Protein AF-A0A1M7JHQ2-F1 (afdb_monomer_lite)

Secondary structure (DSSP, 8-state):
------THHHHHHTT-TT-HHHHHHHHHT-S-TTTS-GGG---SSS---------SSHHHHHHTTHHHHHHTTSSS-S-HHHHHHHHHHHHHHHHGGG----PPPPSS-EEEEEEEETTEEEEEEEE--B-TTS-TBTTTB-TTS-B-SSSSBPEEEEESS-EEETTEEE-SEEEEEEEEE-SSEEEEEEES--S-BSSTT--GGGEEEEEEEEEEEEEEEEEEEEEEEEESSSS-EEEEEEEEEEEEEEEEEESSHHHHHHHHHHHHHHHHHHHHHHHTT-

Foldseek 3Di:
DDDADELQVVCVVVPHRVCSPVVLVVLVPDPDCPVDPNPRYDDPDDDDDDDDDDDDPVCVVVVPPVVVVVVVPPDDDPDPVVVVVVVVVVVVVVVVVPPPPDDDQDQWDWDWDWDDAQPRIKIKIATKHFCVVPDVECPVQNAQDKWLLHAFARIKIFAPAWKQKQNRIDGGGIWGWIWRDDPFKIWIWTFPPRGDTICPPPDPVRTPDIDIWTKDFAPDFDRIWDWDWADPDNHWTWTWTDHGGIITIITMGHPDNVVSVVVVVVVVVVVVVVVVVVVVVD

InterPro domains:
  IPR014048 Methylated-DNA-[protein]-cysteine S-methyltransferase, DNA binding [PF01035] (2-40)
  IPR021314 Protein of unknown function DUF2911 [PF11138] (108-251)
  IPR036217 Methylated DNA-protein cysteine methyltransferase, DNA binding domain [SSF46767] (1-45)
  IPR036388 Winged helix-like DNA-binding domain superfamily [G3DSA:1.10.10.10] (1-62)

Sequence (282 aa):
MGETRTYKQPSEFSGNPKEIRTVGTAKGINKIAILMPCHRGHWLKRRAGGLCRRIPEKAKIIGIRKGYFILIFVNLGKNLHVKKLLFALCLSASALSFAQDYSVPAASPRQKVEQQFSMSKISIDYGRPGVKGRKIFGELVPYGQVWRAGANSSTKITFGQSVNFGGKMVPAGTYGLFIVPTEKEWKVILNKDFQQWGAYTYDPKQDVVDITVPVNKLADKQEWFEITLNPTDENSGNLVIKWDMVQAEVALKPAKPDAVIKISDKLKEIKKIESDAAKAKS

Structure (mmCIF, N/CA/C/O backbone):
data_AF-A0A1M7JHQ2-F1
#
_entry.id   AF-A0A1M7JHQ2-F1
#
loop_
_atom_site.group_PDB
_atom_site.id
_atom_site.type_symbol
_atom_site.label_atom_id
_atom_site.label_alt_id
_atom_site.label_comp_id
_atom_site.label_asym_id
_atom_site.label_entity_id
_atom_site.label_seq_id
_atom_site.pdbx_PDB_ins_code
_atom_site.Cartn_x
_atom_site.Cartn_y
_atom_site.Cartn_z
_atom_site.occupancy
_atom_site.B_iso_or_equiv
_atom_site.auth_seq_id
_atom_site.auth_comp_id
_atom_site.auth_asym_id
_atom_site.auth_atom_id
_atom_site.pdbx_PDB_model_num
ATOM 1 N N . MET A 1 1 ? 35.116 15.883 1.474 1.00 31.44 1 MET A N 1
ATOM 2 C CA . MET A 1 1 ? 35.321 17.232 0.889 1.00 31.44 1 MET A CA 1
ATOM 3 C C . MET A 1 1 ? 36.725 17.697 1.257 1.00 31.44 1 MET A C 1
ATOM 5 O O . MET A 1 1 ? 37.029 17.636 2.436 1.00 31.44 1 MET A O 1
ATOM 9 N N . GLY A 1 2 ? 37.575 18.125 0.309 1.00 39.28 2 GLY A N 1
ATOM 10 C CA . GLY A 1 2 ? 38.916 18.624 0.674 1.00 39.28 2 GLY A CA 1
ATOM 11 C C . GLY A 1 2 ? 39.952 18.859 -0.434 1.00 39.28 2 GLY A C 1
ATOM 12 O O . GLY A 1 2 ? 40.963 19.483 -0.155 1.00 39.28 2 GLY A O 1
ATOM 13 N N . GLU A 1 3 ? 39.736 18.435 -1.683 1.00 36.94 3 GLU A N 1
ATOM 14 C CA . GLU A 1 3 ? 40.799 18.542 -2.700 1.00 36.94 3 GLU A CA 1
ATOM 15 C C . GLU A 1 3 ? 40.711 19.801 -3.585 1.00 36.94 3 GLU A C 1
ATOM 17 O O . GLU A 1 3 ? 39.634 20.208 -4.051 1.00 36.94 3 GLU A O 1
ATOM 22 N N . THR A 1 4 ? 41.876 20.402 -3.842 1.00 38.16 4 THR A N 1
ATOM 23 C CA . THR A 1 4 ? 42.137 21.430 -4.860 1.00 38.16 4 THR A CA 1
ATOM 24 C C . THR A 1 4 ? 42.783 20.783 -6.088 1.00 38.16 4 THR A C 1
ATOM 26 O O . THR A 1 4 ? 43.592 19.870 -5.964 1.00 38.16 4 THR A O 1
ATOM 29 N N . ARG A 1 5 ? 42.417 21.236 -7.294 1.00 47.31 5 ARG A N 1
ATOM 30 C CA .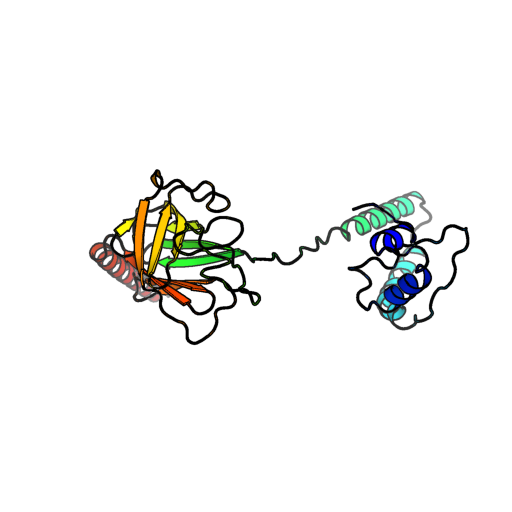 ARG A 1 5 ? 42.949 20.711 -8.564 1.00 47.31 5 ARG A CA 1
ATOM 31 C C . ARG A 1 5 ? 43.502 21.846 -9.419 1.00 47.31 5 ARG A C 1
ATOM 33 O O . ARG A 1 5 ? 42.918 22.929 -9.473 1.00 47.31 5 ARG A O 1
ATOM 40 N N . THR A 1 6 ? 44.628 21.616 -10.087 1.00 48.22 6 THR A N 1
ATOM 41 C CA . THR A 1 6 ? 45.211 22.572 -11.041 1.00 48.22 6 THR A CA 1
ATOM 42 C C . THR A 1 6 ? 44.440 22.536 -12.363 1.00 48.22 6 THR A C 1
ATOM 44 O O . THR A 1 6 ? 43.894 21.503 -12.747 1.00 48.22 6 THR A O 1
ATOM 47 N N . TYR A 1 7 ? 44.402 23.656 -13.097 1.00 47.25 7 TYR A N 1
ATOM 48 C CA . TYR A 1 7 ? 43.662 23.778 -14.370 1.00 47.25 7 TYR A CA 1
ATOM 49 C C . TYR A 1 7 ? 44.095 22.795 -15.476 1.00 47.25 7 TYR A C 1
ATOM 51 O O . TYR A 1 7 ? 43.430 22.722 -16.503 1.00 47.25 7 TYR A O 1
ATOM 59 N N . LYS A 1 8 ? 45.176 22.037 -15.270 1.00 44.50 8 LYS A N 1
ATOM 60 C CA . LYS A 1 8 ? 45.686 21.037 -16.212 1.00 44.50 8 LYS A CA 1
ATOM 61 C C . LYS A 1 8 ? 44.918 19.705 -16.153 1.00 44.50 8 LYS A C 1
ATOM 63 O O . LYS A 1 8 ? 44.752 19.049 -17.173 1.00 44.50 8 LYS A O 1
ATOM 68 N N . GLN A 1 9 ? 44.374 19.343 -14.988 1.00 50.06 9 GLN A N 1
ATOM 69 C CA . GLN A 1 9 ? 43.665 18.068 -14.801 1.00 50.06 9 GLN A CA 1
ATOM 70 C C . GLN A 1 9 ? 42.314 17.976 -15.548 1.00 50.06 9 GLN A C 1
ATOM 72 O O . GLN A 1 9 ? 41.985 16.898 -16.032 1.00 50.06 9 GLN A O 1
ATOM 77 N N . PRO A 1 10 ? 41.522 19.058 -15.704 1.00 47.53 10 PRO A N 1
ATOM 78 C CA . PRO A 1 10 ? 40.301 19.011 -16.512 1.00 47.53 10 PRO A CA 1
ATOM 79 C C . PRO A 1 10 ? 40.546 18.922 -18.028 1.00 47.53 10 PRO A C 1
ATOM 81 O O . PRO A 1 10 ? 39.745 18.303 -18.718 1.00 47.53 10 PRO A O 1
ATOM 84 N N . SER A 1 11 ? 41.634 19.504 -18.557 1.00 50.31 11 SER A N 1
ATOM 85 C CA . SER A 1 11 ? 41.942 19.462 -20.002 1.00 50.31 11 SER A CA 1
ATOM 86 C C . SER A 1 11 ? 42.442 18.096 -20.482 1.00 50.31 11 SER A C 1
ATOM 88 O O . SER A 1 11 ? 42.319 17.770 -21.658 1.00 50.31 11 SER A O 1
ATOM 90 N N . GLU A 1 12 ? 42.984 17.280 -19.576 1.00 46.78 12 GLU A N 1
ATOM 91 C CA . GLU A 1 12 ? 43.389 15.900 -19.873 1.00 46.78 12 GLU A CA 1
ATOM 92 C C . GLU A 1 12 ? 42.175 14.952 -19.925 1.00 46.78 12 GLU A C 1
ATOM 94 O O . GLU A 1 12 ? 42.174 14.004 -20.703 1.00 46.78 12 GLU A O 1
ATOM 99 N N . PHE A 1 13 ? 41.092 15.256 -19.197 1.00 48.81 13 PHE A N 1
ATOM 100 C CA . PHE A 1 13 ? 39.847 14.472 -19.217 1.00 48.81 13 PHE A CA 1
ATOM 101 C C . PHE A 1 13 ? 38.978 14.733 -20.464 1.00 48.81 13 PHE A C 1
ATOM 103 O O . PHE A 1 13 ? 38.150 13.900 -20.818 1.00 48.81 13 PHE A O 1
ATOM 110 N N . SER A 1 14 ? 39.167 15.871 -21.148 1.00 49.03 14 SER A N 1
ATOM 111 C CA . SER A 1 14 ? 38.478 16.201 -22.409 1.00 49.03 14 SER A CA 1
ATOM 112 C C . SER A 1 14 ? 39.298 15.876 -23.666 1.00 49.03 14 SER A C 1
ATOM 114 O O . SER A 1 14 ? 38.891 16.242 -24.765 1.00 49.03 14 SER A O 1
ATOM 116 N N . GLY A 1 15 ? 40.464 15.235 -23.515 1.00 44.38 15 GLY A N 1
ATOM 117 C CA . GLY A 1 15 ? 41.276 14.735 -24.628 1.00 44.38 15 GLY A CA 1
ATOM 118 C C . GLY A 1 15 ? 42.101 15.771 -25.404 1.00 44.38 15 GLY A C 1
ATOM 119 O O . GLY A 1 15 ? 42.655 15.415 -26.441 1.00 44.38 15 GLY A O 1
ATOM 120 N N . ASN A 1 16 ? 42.230 17.029 -24.950 1.00 50.66 16 ASN A N 1
ATOM 121 C CA . ASN A 1 16 ? 43.041 18.028 -25.665 1.00 50.66 16 ASN A CA 1
ATOM 122 C C . ASN A 1 16 ? 43.795 19.004 -24.724 1.00 50.66 16 ASN A C 1
ATOM 124 O O . ASN A 1 16 ? 43.216 19.971 -24.221 1.00 50.66 16 ASN A O 1
ATOM 128 N N . PRO A 1 17 ? 45.112 18.816 -24.501 1.00 49.00 17 PRO A N 1
ATOM 129 C CA . PRO A 1 17 ? 45.878 19.566 -23.498 1.00 49.00 17 PRO A CA 1
ATOM 130 C C . PRO A 1 17 ? 46.184 21.036 -23.858 1.00 49.00 17 PRO A C 1
ATOM 132 O O . PRO A 1 17 ? 46.784 21.744 -23.047 1.00 49.00 17 PRO A O 1
ATOM 135 N N . LYS A 1 18 ? 45.782 21.533 -25.041 1.00 48.75 18 LYS A N 1
ATOM 136 C CA . LYS A 1 18 ? 46.004 22.932 -25.477 1.00 48.75 18 LYS A CA 1
ATOM 137 C C . LYS A 1 18 ? 44.823 23.890 -25.201 1.00 48.75 18 LYS A C 1
ATOM 139 O O . LYS A 1 18 ? 44.953 25.091 -25.420 1.00 48.75 18 LYS A O 1
ATOM 144 N N . GLU A 1 19 ? 43.716 23.405 -24.638 1.00 52.44 19 GLU A N 1
ATOM 145 C CA . GLU A 1 19 ? 42.430 24.127 -24.474 1.00 52.44 19 GLU A CA 1
ATOM 146 C C . GLU A 1 19 ? 42.251 24.860 -23.119 1.00 52.44 19 GLU A C 1
ATOM 148 O O . GLU A 1 19 ? 41.145 25.172 -22.679 1.00 52.44 19 GLU A O 1
ATOM 153 N N . ILE A 1 20 ? 43.344 25.189 -22.423 1.00 49.59 20 ILE A N 1
ATOM 154 C CA . ILE A 1 20 ? 43.304 25.770 -21.062 1.00 49.59 20 ILE A CA 1
ATOM 155 C C . ILE A 1 20 ? 42.581 27.134 -21.016 1.00 49.59 20 ILE A C 1
ATOM 157 O O . ILE A 1 20 ? 41.944 27.475 -20.016 1.00 49.59 20 ILE A O 1
ATOM 161 N N . ARG A 1 21 ? 42.655 27.926 -22.095 1.00 50.66 21 ARG A N 1
ATOM 162 C CA . ARG A 1 21 ? 42.014 29.253 -22.162 1.00 50.66 21 ARG A CA 1
ATOM 163 C C . ARG A 1 21 ? 40.494 29.170 -22.338 1.00 50.66 21 ARG A C 1
ATOM 165 O O . ARG A 1 21 ? 39.793 29.992 -21.757 1.00 50.66 21 ARG A O 1
ATOM 172 N N . THR A 1 22 ? 39.982 28.165 -23.047 1.00 50.66 22 THR A N 1
ATOM 173 C CA . THR A 1 22 ? 38.540 27.970 -23.288 1.00 50.66 22 THR A CA 1
ATOM 174 C C . THR A 1 22 ? 37.804 27.568 -22.006 1.00 50.66 22 THR A C 1
ATOM 176 O O . THR A 1 22 ? 36.741 28.105 -21.686 1.00 50.66 22 THR A O 1
ATOM 179 N N . VAL A 1 23 ? 38.424 26.701 -21.196 1.00 51.91 23 VAL A N 1
ATOM 180 C CA . VAL A 1 23 ? 37.892 26.252 -19.894 1.00 51.91 23 VAL A CA 1
ATOM 181 C C . VAL A 1 23 ? 37.797 27.403 -18.880 1.00 51.91 23 VAL A C 1
ATOM 183 O O . VAL A 1 23 ? 36.865 27.448 -18.074 1.00 51.91 23 VAL A O 1
ATOM 186 N N . GLY A 1 24 ? 38.726 28.365 -18.931 1.00 50.06 24 GLY A N 1
ATOM 187 C CA . GLY A 1 24 ? 38.690 29.573 -18.099 1.00 50.06 24 GLY A CA 1
ATOM 188 C C . GLY A 1 24 ? 37.498 30.484 -18.411 1.00 50.06 24 GLY A C 1
ATOM 189 O O . GLY A 1 24 ? 36.846 30.986 -17.494 1.00 50.06 24 GLY A O 1
ATOM 190 N N . THR A 1 25 ? 37.165 30.643 -19.693 1.00 53.59 25 THR A N 1
ATOM 191 C CA . THR A 1 25 ? 36.066 31.505 -20.155 1.00 53.59 25 THR A CA 1
ATOM 192 C C . THR A 1 25 ? 34.691 30.898 -19.856 1.00 53.59 25 THR A C 1
ATOM 194 O O . THR A 1 25 ? 33.806 31.601 -19.371 1.00 53.59 25 THR A O 1
ATOM 197 N N . ALA A 1 26 ? 34.521 29.582 -20.035 1.00 51.38 26 ALA A N 1
ATOM 198 C CA . ALA A 1 26 ? 33.259 28.884 -19.751 1.00 51.38 26 ALA A CA 1
ATOM 199 C C . ALA A 1 26 ? 32.854 28.948 -18.263 1.00 51.38 26 ALA A C 1
ATOM 201 O O . ALA A 1 26 ? 31.672 29.006 -17.923 1.00 51.38 26 ALA A O 1
ATOM 202 N N . LYS A 1 27 ? 33.838 29.004 -17.358 1.00 49.09 27 LYS A N 1
ATOM 203 C CA . LYS A 1 27 ? 33.610 29.131 -15.911 1.00 49.09 27 LYS A CA 1
ATOM 204 C C . LYS A 1 27 ? 33.179 30.543 -15.488 1.00 49.09 27 LYS A C 1
ATOM 206 O O . LYS A 1 27 ? 32.434 30.678 -14.519 1.00 49.09 27 LYS A O 1
ATOM 211 N N . GLY A 1 28 ? 33.580 31.573 -16.236 1.00 43.47 28 GLY A N 1
ATOM 212 C CA . GLY A 1 28 ? 33.221 32.975 -15.982 1.00 43.47 28 GLY A CA 1
ATOM 213 C C . GLY A 1 28 ? 31.757 33.329 -16.275 1.00 43.47 28 GLY A C 1
ATOM 214 O O . GLY A 1 28 ? 31.274 34.349 -15.792 1.00 43.47 28 GLY A O 1
ATOM 215 N N . ILE A 1 29 ? 31.039 32.483 -17.021 1.00 48.81 29 ILE A N 1
ATOM 216 C CA . ILE A 1 29 ? 29.637 32.705 -17.429 1.00 48.81 29 ILE A CA 1
ATOM 217 C C . ILE A 1 29 ? 28.650 31.961 -16.496 1.00 48.81 29 ILE A C 1
ATOM 219 O O . ILE A 1 29 ? 27.432 32.106 -16.603 1.00 48.81 29 ILE A O 1
ATOM 223 N N . ASN A 1 30 ? 29.146 31.190 -15.522 1.00 40.41 30 ASN A N 1
ATOM 224 C CA . ASN A 1 30 ? 28.302 30.349 -14.678 1.00 40.41 30 ASN A CA 1
ATOM 225 C C . ASN A 1 30 ? 27.536 31.158 -13.607 1.00 40.41 30 ASN A C 1
ATOM 227 O O . ASN A 1 30 ? 28.114 31.644 -12.634 1.00 40.41 30 ASN A O 1
ATOM 231 N N . LYS A 1 31 ? 26.209 31.263 -13.764 1.00 40.34 31 LYS A N 1
ATOM 232 C CA . LYS A 1 31 ? 25.302 32.013 -12.871 1.00 40.34 31 LYS A CA 1
ATOM 233 C C . LYS A 1 31 ? 25.050 31.347 -11.505 1.00 40.34 31 LYS A C 1
ATOM 235 O O . LYS A 1 31 ? 24.387 31.947 -10.665 1.00 40.34 31 LYS A O 1
ATOM 240 N N . ILE A 1 32 ? 25.597 30.155 -11.244 1.00 39.91 32 ILE A N 1
ATOM 241 C CA . ILE A 1 32 ? 25.432 29.419 -9.976 1.00 39.91 32 ILE A CA 1
ATOM 242 C C . ILE A 1 32 ? 26.819 29.128 -9.375 1.00 39.91 32 ILE A C 1
ATOM 244 O O . ILE A 1 32 ? 27.372 28.038 -9.494 1.00 39.91 32 ILE A O 1
ATOM 248 N N . ALA A 1 33 ? 27.417 30.134 -8.734 1.00 36.00 33 ALA A N 1
ATOM 249 C CA . ALA A 1 33 ? 28.825 30.109 -8.310 1.00 36.00 33 ALA A CA 1
ATOM 250 C C . ALA A 1 33 ? 29.146 29.216 -7.086 1.00 36.00 33 ALA A C 1
ATOM 252 O O . ALA A 1 33 ? 30.320 29.052 -6.747 1.00 36.00 33 ALA A O 1
ATOM 253 N N . ILE A 1 34 ? 28.132 28.659 -6.413 1.00 42.25 34 ILE A N 1
ATOM 254 C CA . ILE A 1 34 ? 28.296 27.899 -5.158 1.00 42.25 34 ILE A CA 1
ATOM 255 C C . ILE A 1 34 ? 28.235 26.378 -5.395 1.00 42.25 34 ILE A C 1
ATOM 257 O O . ILE A 1 34 ? 28.963 25.643 -4.734 1.00 42.25 34 ILE A O 1
ATOM 261 N N . LEU A 1 35 ? 27.461 25.900 -6.381 1.00 36.09 35 LEU A N 1
ATOM 262 C CA . LEU A 1 35 ? 27.324 24.460 -6.666 1.00 36.09 35 LEU A CA 1
ATOM 263 C C . LEU A 1 35 ? 28.441 23.902 -7.574 1.00 36.09 35 LEU A C 1
ATOM 265 O O . LEU A 1 35 ? 28.760 22.720 -7.501 1.00 36.09 35 LEU A O 1
ATOM 269 N N . MET A 1 36 ? 29.084 24.747 -8.393 1.00 34.47 36 MET A N 1
ATOM 270 C CA . MET A 1 36 ? 30.293 24.392 -9.148 1.00 34.47 36 MET A CA 1
ATOM 271 C C . MET A 1 36 ? 31.440 25.350 -8.799 1.00 34.47 36 MET A C 1
ATOM 273 O O . MET A 1 36 ? 31.356 26.541 -9.110 1.00 34.47 36 MET A O 1
ATOM 277 N N . PRO A 1 37 ? 32.541 24.877 -8.183 1.00 37.34 37 PRO A N 1
ATOM 278 C CA . PRO A 1 37 ? 33.560 25.764 -7.642 1.00 37.34 37 PRO A CA 1
ATOM 279 C C . PRO A 1 37 ? 34.418 26.373 -8.764 1.00 37.34 37 PRO A C 1
ATOM 281 O O . PRO A 1 37 ? 35.430 25.818 -9.205 1.00 37.34 37 PRO A O 1
ATOM 284 N N . CYS A 1 38 ? 34.031 27.560 -9.235 1.00 47.19 38 CYS A N 1
ATOM 285 C CA . CYS A 1 38 ? 34.845 28.370 -10.148 1.00 47.19 38 CYS A CA 1
ATOM 286 C C . CYS A 1 38 ? 36.098 28.951 -9.459 1.00 47.19 38 CYS A C 1
ATOM 288 O O . CYS A 1 38 ? 37.099 29.215 -10.112 1.00 47.19 38 CYS A O 1
ATOM 290 N N . HIS A 1 39 ? 36.080 29.068 -8.130 1.00 50.44 39 HIS A N 1
ATOM 291 C CA . HIS A 1 39 ? 37.152 29.634 -7.301 1.00 50.44 39 HIS A CA 1
ATOM 292 C C . HIS A 1 39 ? 38.305 28.656 -6.987 1.00 50.44 39 HIS A C 1
ATOM 294 O O . HIS A 1 39 ? 39.271 29.040 -6.338 1.00 50.44 39 HIS A O 1
ATOM 300 N N . ARG A 1 40 ? 38.223 27.385 -7.415 1.00 46.59 40 ARG A N 1
ATOM 301 C CA . ARG A 1 40 ? 39.209 26.342 -7.055 1.00 46.59 40 ARG A CA 1
ATOM 302 C C . ARG A 1 40 ? 40.387 26.164 -8.014 1.00 46.59 40 ARG A C 1
ATOM 304 O O . ARG A 1 40 ? 41.203 25.281 -7.778 1.00 46.59 40 ARG A O 1
ATOM 311 N N . GLY A 1 41 ? 40.506 26.965 -9.068 1.00 40.09 41 GLY A N 1
ATOM 312 C CA . GLY A 1 41 ? 41.627 26.849 -9.998 1.00 40.09 41 GLY A CA 1
ATOM 313 C C . GLY A 1 41 ? 42.695 27.919 -9.767 1.00 40.09 41 GLY A C 1
ATOM 314 O O . GLY A 1 41 ? 42.386 29.108 -9.755 1.00 40.09 41 GLY A O 1
ATOM 315 N N . HIS A 1 42 ? 43.950 27.488 -9.634 1.00 40.09 42 HIS A N 1
ATOM 316 C CA . HIS A 1 42 ? 45.131 28.351 -9.537 1.00 40.09 42 HIS A CA 1
ATOM 317 C C . HIS A 1 42 ? 46.054 28.156 -10.750 1.00 40.09 42 HIS A C 1
ATOM 319 O O . HIS A 1 42 ? 46.187 27.045 -11.267 1.00 40.09 42 HIS A O 1
ATOM 325 N N . TRP A 1 43 ? 46.707 29.235 -11.190 1.00 32.06 43 TRP A N 1
ATOM 326 C CA . TRP A 1 43 ? 47.767 29.195 -12.201 1.00 32.06 43 TRP A CA 1
ATOM 327 C C . TRP A 1 43 ? 49.109 28.812 -11.571 1.00 32.06 43 TRP A C 1
ATOM 329 O O . TRP A 1 43 ? 49.455 29.277 -10.485 1.00 32.06 43 TRP A O 1
ATOM 339 N N . LEU A 1 44 ? 49.897 27.998 -12.279 1.00 35.62 44 LEU A N 1
ATOM 340 C CA . LEU A 1 44 ? 51.233 27.575 -11.858 1.00 35.62 44 LEU A CA 1
ATOM 341 C C . LEU A 1 44 ? 52.273 28.673 -12.156 1.00 35.62 44 LEU A C 1
ATOM 343 O O . LEU A 1 44 ? 53.115 28.518 -13.031 1.00 35.62 44 LEU A O 1
ATOM 347 N N . LYS A 1 45 ? 52.161 29.822 -11.483 1.00 29.91 45 LYS A N 1
ATOM 348 C CA . LYS A 1 45 ? 53.233 30.805 -11.227 1.00 29.91 45 LYS A CA 1
ATOM 349 C C . LYS A 1 45 ? 52.652 31.932 -10.372 1.00 29.91 45 LYS A C 1
ATOM 351 O O . LYS A 1 45 ? 51.571 32.438 -10.654 1.00 29.91 45 LYS A O 1
ATOM 356 N N . ARG A 1 46 ? 53.364 32.303 -9.303 1.00 35.50 46 ARG A N 1
ATOM 357 C CA . ARG A 1 46 ? 52.967 33.323 -8.318 1.00 35.50 46 ARG A CA 1
ATOM 358 C C . ARG A 1 46 ? 52.653 34.674 -8.987 1.00 35.50 46 ARG A C 1
ATOM 360 O O . ARG A 1 46 ? 53.560 35.464 -9.221 1.00 35.50 46 ARG A O 1
ATOM 367 N N . ARG A 1 47 ? 51.373 34.940 -9.269 1.00 30.33 47 ARG A N 1
ATOM 368 C CA . ARG A 1 47 ? 50.751 36.274 -9.372 1.00 30.33 47 ARG A CA 1
ATOM 369 C C . ARG A 1 47 ? 49.230 36.116 -9.426 1.00 30.33 47 ARG A C 1
ATOM 371 O O . ARG A 1 47 ? 48.704 35.462 -10.322 1.00 30.33 47 ARG A O 1
ATOM 378 N N . ALA A 1 48 ? 48.529 36.714 -8.466 1.00 35.81 48 ALA A N 1
ATOM 379 C CA . ALA A 1 48 ? 47.080 36.865 -8.518 1.00 35.81 48 ALA A CA 1
ATOM 380 C C . ALA A 1 48 ? 46.737 37.849 -9.648 1.00 35.81 48 ALA A C 1
ATOM 382 O O . ALA A 1 48 ? 47.087 39.024 -9.574 1.00 35.81 48 ALA A O 1
ATOM 383 N N . GLY A 1 49 ? 46.109 37.363 -10.718 1.00 28.55 49 GLY A N 1
ATOM 384 C CA . GLY A 1 49 ? 45.685 38.178 -11.852 1.00 28.55 49 GLY A CA 1
ATOM 385 C C . GLY A 1 49 ? 44.172 38.128 -12.040 1.00 28.55 49 GLY A C 1
ATOM 386 O O . GLY A 1 49 ? 43.616 37.046 -12.200 1.00 28.55 49 GLY A O 1
ATOM 387 N N . GLY A 1 50 ? 43.542 39.309 -12.068 1.00 30.23 50 GLY A N 1
ATOM 388 C CA . GLY A 1 50 ? 42.261 39.553 -12.743 1.00 30.23 50 GLY A CA 1
ATOM 389 C C . GLY A 1 50 ? 40.985 39.447 -11.903 1.00 30.23 50 GLY A C 1
ATOM 390 O O . GLY A 1 50 ? 40.136 38.607 -12.178 1.00 30.23 50 GLY A O 1
ATOM 391 N N . LEU A 1 51 ? 40.797 40.339 -10.924 1.00 30.55 51 LEU A N 1
ATOM 392 C CA . LEU A 1 51 ? 39.505 40.552 -10.260 1.00 30.55 51 LEU A CA 1
ATOM 393 C C . LEU A 1 51 ? 38.545 41.277 -11.230 1.00 30.55 51 LEU A C 1
ATOM 395 O O . LEU A 1 51 ? 38.714 42.467 -11.497 1.00 30.55 51 LEU A O 1
ATOM 399 N N . CYS A 1 52 ? 37.550 40.578 -11.785 1.00 34.06 52 CYS A N 1
ATOM 400 C CA . CYS A 1 52 ? 36.548 41.204 -12.651 1.00 34.06 52 CYS A CA 1
ATOM 401 C C . CYS A 1 52 ? 35.557 42.025 -11.806 1.00 34.06 52 CYS A C 1
ATOM 403 O O . CYS A 1 52 ? 34.853 41.508 -10.937 1.00 34.06 52 CYS A O 1
ATOM 405 N N . ARG A 1 53 ? 35.557 43.336 -12.056 1.00 36.03 53 ARG A N 1
ATOM 406 C CA . ARG A 1 53 ? 34.747 44.379 -11.420 1.00 36.03 53 ARG A CA 1
ATOM 407 C C . ARG A 1 53 ? 33.246 44.143 -11.636 1.00 36.03 53 ARG A C 1
ATOM 409 O O . ARG A 1 53 ? 32.756 44.351 -12.741 1.00 36.03 53 ARG A O 1
ATOM 416 N N . ARG A 1 54 ? 32.503 43.831 -10.567 1.00 32.22 54 ARG A N 1
ATOM 417 C CA . ARG A 1 54 ? 31.111 44.293 -10.365 1.00 32.22 54 ARG A CA 1
ATOM 418 C C . ARG A 1 54 ? 30.691 44.129 -8.897 1.00 32.22 54 ARG A C 1
ATOM 420 O O . ARG A 1 54 ? 29.984 43.199 -8.527 1.00 32.22 54 ARG A O 1
ATOM 427 N N . ILE A 1 55 ? 31.164 45.034 -8.043 1.00 36.94 55 ILE A N 1
ATOM 428 C CA . ILE A 1 55 ? 30.652 45.226 -6.679 1.00 36.94 55 ILE A CA 1
ATOM 429 C C . ILE A 1 55 ? 30.231 46.694 -6.601 1.00 36.94 55 ILE A C 1
ATOM 431 O O . ILE A 1 55 ? 31.100 47.561 -6.554 1.00 36.94 55 ILE A O 1
ATOM 435 N N . PRO A 1 56 ? 28.921 46.985 -6.669 1.00 33.06 56 PRO A N 1
ATOM 436 C CA . PRO A 1 56 ? 28.389 47.841 -5.604 1.00 33.06 56 PRO A CA 1
ATOM 437 C C . PRO A 1 56 ? 27.135 47.299 -4.900 1.00 33.06 56 PRO A C 1
ATOM 439 O O . PRO A 1 56 ? 26.802 47.794 -3.831 1.00 33.06 56 PRO A O 1
ATOM 442 N N . GLU A 1 57 ? 26.457 46.260 -5.397 1.00 33.12 57 GLU A N 1
ATOM 443 C CA . GLU A 1 57 ? 25.139 45.895 -4.832 1.00 33.12 57 GLU A CA 1
ATOM 444 C C . GLU A 1 57 ? 25.167 44.837 -3.717 1.00 33.12 57 GLU A C 1
ATOM 446 O O . GLU A 1 57 ? 24.310 44.835 -2.837 1.00 33.12 57 GLU A O 1
ATOM 451 N N . LYS A 1 58 ? 26.201 43.989 -3.650 1.00 30.30 58 LYS A N 1
ATOM 452 C CA . LYS A 1 58 ? 26.332 42.992 -2.565 1.00 30.30 58 LYS A CA 1
ATOM 453 C C . LYS A 1 58 ? 26.938 43.544 -1.272 1.00 30.30 58 LYS A C 1
ATOM 455 O O . LYS A 1 58 ? 26.801 42.925 -0.220 1.00 30.30 58 LYS A O 1
ATOM 460 N N . ALA A 1 59 ? 27.565 44.719 -1.320 1.00 32.72 59 ALA A N 1
ATOM 461 C CA . ALA A 1 59 ? 28.111 45.369 -0.128 1.00 32.72 59 ALA A CA 1
ATOM 462 C C . ALA A 1 59 ? 27.030 46.079 0.710 1.00 32.72 59 ALA A C 1
ATOM 464 O O . ALA A 1 59 ? 27.235 46.292 1.903 1.00 32.72 59 ALA A O 1
ATOM 465 N N . LYS A 1 60 ? 25.861 46.395 0.128 1.00 32.72 60 LYS A N 1
ATOM 466 C CA . LYS A 1 60 ? 24.795 47.133 0.827 1.00 32.72 60 LYS A CA 1
ATOM 467 C C . LYS A 1 60 ? 23.961 46.248 1.763 1.00 32.72 60 LYS A C 1
ATOM 469 O O . LYS A 1 60 ? 23.545 46.711 2.816 1.00 32.72 60 LYS A O 1
ATOM 474 N N . ILE A 1 61 ? 23.816 44.957 1.455 1.00 36.16 61 ILE A N 1
ATOM 475 C CA . ILE A 1 61 ? 23.055 44.004 2.291 1.00 36.16 61 ILE A CA 1
ATOM 476 C C . ILE A 1 61 ? 23.912 43.446 3.447 1.00 36.16 61 ILE A C 1
ATOM 478 O O . ILE A 1 61 ? 23.397 43.130 4.513 1.00 36.16 61 ILE A O 1
ATOM 482 N N . ILE A 1 62 ? 25.240 43.416 3.292 1.00 34.88 62 ILE A N 1
ATOM 483 C CA . ILE A 1 62 ? 26.180 42.999 4.355 1.00 34.88 62 ILE A CA 1
ATOM 484 C C . ILE A 1 62 ? 26.642 44.208 5.208 1.00 34.88 62 ILE A C 1
ATOM 486 O O . ILE A 1 62 ? 27.204 44.045 6.292 1.00 34.88 62 ILE A O 1
ATOM 490 N N . GLY A 1 63 ? 26.377 45.439 4.755 1.00 30.95 63 GLY A N 1
ATOM 491 C CA . GLY A 1 63 ? 26.834 46.678 5.391 1.00 30.95 63 GLY A CA 1
ATOM 492 C C . GLY A 1 63 ? 26.007 47.173 6.584 1.00 30.95 63 GLY A C 1
ATOM 493 O O . GLY A 1 63 ? 26.546 47.894 7.417 1.00 30.95 63 GLY A O 1
ATOM 494 N N . ILE A 1 64 ? 24.741 46.769 6.734 1.00 31.95 64 ILE A N 1
ATOM 495 C CA . ILE A 1 64 ? 23.847 47.374 7.748 1.00 31.95 64 ILE A CA 1
ATOM 496 C C . ILE A 1 64 ? 24.062 46.803 9.166 1.00 31.95 64 ILE A C 1
ATOM 498 O O . ILE A 1 64 ? 23.695 47.435 10.151 1.00 31.95 64 ILE A O 1
ATOM 502 N N . ARG A 1 65 ? 24.771 45.676 9.324 1.00 33.78 65 ARG A N 1
ATOM 503 C CA . ARG A 1 65 ? 25.151 45.149 10.655 1.00 33.78 65 ARG A CA 1
ATOM 504 C C . ARG A 1 65 ? 26.586 45.449 11.093 1.00 33.78 65 ARG A C 1
ATOM 506 O O . ARG A 1 65 ? 26.918 45.195 12.248 1.00 33.78 65 ARG A O 1
ATOM 513 N N . LYS A 1 66 ? 27.431 46.025 10.228 1.00 32.16 66 LYS A N 1
ATOM 514 C CA . LYS A 1 66 ? 28.812 46.392 10.607 1.00 32.16 66 LYS A CA 1
ATOM 515 C C . LYS A 1 66 ? 28.901 47.684 11.427 1.00 32.16 66 LYS A C 1
ATOM 517 O O . LYS A 1 66 ? 29.869 47.845 12.160 1.00 32.16 66 LYS A O 1
ATOM 522 N N . GLY A 1 67 ? 27.896 48.561 11.357 1.00 33.22 67 GLY A N 1
ATOM 523 C CA . GLY A 1 67 ? 27.885 49.825 12.106 1.00 33.22 67 GLY A CA 1
ATOM 524 C C . GLY A 1 67 ? 27.621 49.666 13.606 1.00 33.22 67 GLY A C 1
ATOM 525 O O . GLY A 1 67 ? 28.260 50.331 14.412 1.00 33.22 67 GLY A O 1
ATOM 526 N N . TYR A 1 68 ? 26.746 48.737 14.003 1.00 34.44 68 TYR A N 1
ATOM 527 C CA . TYR A 1 68 ? 26.372 48.580 15.416 1.00 34.44 68 TYR A CA 1
ATOM 528 C C . TYR A 1 68 ? 27.332 47.702 16.229 1.00 34.44 68 TYR A C 1
ATOM 530 O O . TYR A 1 68 ? 27.435 47.876 17.438 1.00 34.44 68 TYR A O 1
ATOM 538 N N . PHE A 1 69 ? 28.090 46.807 15.587 1.00 33.25 69 PHE A N 1
ATOM 539 C CA . PHE A 1 69 ? 29.046 45.946 16.297 1.00 33.25 69 PHE A CA 1
ATOM 540 C C . PHE A 1 69 ? 30.380 46.635 16.620 1.00 33.25 69 PHE A C 1
ATOM 542 O O . PHE A 1 69 ? 31.052 46.243 17.570 1.00 33.25 69 PHE A O 1
ATOM 549 N N . ILE A 1 70 ? 30.764 47.673 15.868 1.00 36.59 70 ILE A N 1
ATOM 550 C CA . ILE A 1 70 ? 32.007 48.421 16.124 1.00 36.59 70 ILE A CA 1
ATOM 551 C C . ILE A 1 70 ? 31.821 49.428 17.271 1.00 36.59 70 ILE A C 1
ATOM 553 O O . ILE A 1 70 ? 32.753 49.666 18.037 1.00 36.59 70 ILE A O 1
ATOM 557 N N . LEU A 1 71 ? 30.611 49.963 17.458 1.00 33.44 71 LEU A N 1
ATOM 558 C CA . LEU A 1 71 ? 30.334 50.983 18.476 1.00 33.44 71 LEU A CA 1
ATOM 559 C C . LEU A 1 71 ? 30.273 50.453 19.918 1.00 33.44 71 LEU A C 1
ATOM 561 O O . LEU A 1 71 ? 30.451 51.235 20.847 1.00 33.44 71 LEU A O 1
ATOM 565 N N . ILE A 1 72 ? 30.113 49.144 20.137 1.00 39.72 72 ILE A N 1
ATOM 566 C CA . ILE A 1 72 ? 30.093 48.574 21.500 1.00 39.72 72 ILE A CA 1
ATOM 567 C C . ILE A 1 72 ? 31.514 48.406 22.079 1.00 39.72 72 ILE A C 1
ATOM 569 O O . ILE A 1 72 ? 31.690 48.356 23.294 1.00 39.72 72 ILE A O 1
ATOM 573 N N . PHE A 1 73 ? 32.562 48.395 21.248 1.00 39.31 73 PHE A N 1
ATOM 574 C CA . PHE A 1 73 ? 33.929 48.140 21.724 1.00 39.31 73 PHE A CA 1
ATOM 575 C C . PHE A 1 73 ? 34.704 49.378 22.198 1.00 39.31 73 PHE A C 1
ATOM 577 O O . PHE A 1 73 ? 35.809 49.230 22.725 1.00 39.31 73 PHE A O 1
ATOM 584 N N . VAL A 1 74 ? 34.159 50.588 22.044 1.00 45.34 74 VAL A N 1
ATOM 585 C CA . VAL A 1 74 ? 34.934 51.818 22.286 1.00 45.34 74 VAL A CA 1
ATOM 586 C C . VAL A 1 74 ? 34.879 52.299 23.741 1.00 45.34 74 VAL A C 1
ATOM 588 O O . VAL A 1 74 ? 35.764 53.046 24.144 1.00 45.34 74 VAL A O 1
ATOM 591 N N . ASN A 1 75 ? 33.937 51.844 24.577 1.00 48.91 75 ASN A N 1
ATOM 592 C CA . ASN A 1 75 ? 33.786 52.445 25.910 1.00 48.91 75 ASN A CA 1
ATOM 593 C C . ASN A 1 75 ? 33.454 51.471 27.050 1.00 48.91 75 ASN A C 1
ATOM 595 O O . ASN A 1 75 ? 32.501 51.668 27.794 1.00 48.91 75 ASN A O 1
ATOM 599 N N . LEU A 1 76 ? 34.253 50.413 27.208 1.00 48.25 76 LEU A N 1
ATOM 600 C CA . LEU A 1 76 ? 34.183 49.535 28.380 1.00 48.25 76 LEU A CA 1
ATOM 601 C C . LEU A 1 76 ? 35.596 49.227 28.888 1.00 48.25 76 LEU A C 1
ATOM 603 O O . LEU A 1 76 ? 36.315 48.440 28.278 1.00 48.25 76 LEU A O 1
ATOM 607 N N . GLY A 1 77 ? 35.966 49.889 29.992 1.00 55.38 77 GLY A N 1
ATOM 608 C CA . GLY A 1 77 ? 36.965 49.494 30.999 1.00 55.38 77 GLY A CA 1
ATOM 609 C C . GLY A 1 77 ? 38.386 49.122 30.538 1.00 55.38 77 GLY A C 1
ATOM 610 O O . GLY A 1 77 ? 38.606 48.240 29.714 1.00 55.38 77 GLY A O 1
ATOM 611 N N . LYS A 1 78 ? 39.409 49.696 31.184 1.00 55.28 78 LYS A N 1
ATOM 612 C CA . LYS A 1 78 ? 40.844 49.405 30.949 1.00 55.28 78 LYS A CA 1
ATOM 613 C C . LYS A 1 78 ? 41.287 47.961 31.287 1.00 55.28 78 LYS A C 1
ATOM 615 O O . LYS A 1 78 ? 42.472 47.654 31.206 1.00 55.28 78 LYS A O 1
ATOM 620 N N . ASN A 1 79 ? 40.371 47.058 31.643 1.00 60.38 79 ASN A N 1
ATOM 621 C CA . ASN A 1 79 ? 40.703 45.703 32.077 1.00 60.38 79 ASN A CA 1
ATOM 622 C C . ASN A 1 79 ? 40.874 44.742 30.894 1.00 60.38 79 ASN A C 1
ATOM 624 O O . ASN A 1 79 ? 39.914 44.235 30.312 1.00 60.38 79 ASN A O 1
ATOM 628 N N . LEU A 1 80 ? 42.139 44.450 30.581 1.00 64.94 80 LEU A N 1
ATOM 629 C CA . LEU A 1 80 ? 42.581 43.559 29.503 1.00 64.94 80 LEU A CA 1
ATOM 630 C C . LEU A 1 80 ? 41.945 42.153 29.573 1.00 64.94 80 LEU A C 1
ATOM 632 O O . LEU A 1 80 ? 41.710 41.530 28.539 1.00 64.94 80 LEU A O 1
ATOM 636 N N . HIS A 1 81 ? 41.614 41.677 30.776 1.00 68.25 81 HIS A N 1
ATOM 637 C CA . HIS A 1 81 ? 40.962 40.385 31.009 1.00 68.25 81 HIS A CA 1
ATOM 638 C C . HIS A 1 81 ? 39.515 40.335 30.486 1.00 68.25 81 HIS A C 1
ATOM 640 O O . HIS A 1 81 ? 39.120 39.340 29.882 1.00 68.25 81 HIS A O 1
ATOM 646 N N . VAL A 1 82 ? 38.752 41.426 30.617 1.00 67.88 82 VAL A N 1
ATOM 647 C CA . VAL A 1 82 ? 37.345 41.495 30.173 1.00 67.88 82 VAL A CA 1
ATOM 648 C C . VAL A 1 82 ? 37.255 41.524 28.643 1.00 67.88 82 VAL A C 1
ATOM 650 O O . VAL A 1 82 ? 36.385 40.884 28.055 1.00 67.88 82 VAL A O 1
ATOM 653 N N . LYS A 1 83 ? 38.217 42.178 27.975 1.00 59.59 83 LYS A N 1
ATOM 654 C CA . LYS A 1 83 ? 38.318 42.188 26.505 1.00 59.59 83 LYS A CA 1
ATOM 655 C C . LYS A 1 83 ? 38.653 40.808 25.936 1.00 59.59 83 LYS A C 1
ATOM 657 O O . LYS A 1 83 ? 38.058 40.412 24.938 1.00 59.59 83 LYS A O 1
ATOM 662 N N . LYS A 1 84 ? 39.558 40.060 26.582 1.00 67.19 84 LYS A N 1
ATOM 663 C CA . LYS A 1 84 ? 39.884 38.674 26.193 1.00 67.19 84 LYS A CA 1
ATOM 664 C C . LYS A 1 84 ? 38.677 37.745 26.358 1.00 67.19 84 LYS A C 1
ATOM 666 O O . LYS A 1 84 ? 38.424 36.933 25.472 1.00 67.19 84 LYS A O 1
ATOM 671 N N . LEU A 1 85 ? 37.903 37.916 27.434 1.00 71.75 85 LEU A N 1
ATOM 672 C CA . LEU A 1 85 ? 36.693 37.130 27.694 1.00 71.75 85 LEU A CA 1
ATOM 673 C C . LEU A 1 85 ? 35.589 37.407 26.655 1.00 71.75 85 LEU A C 1
ATOM 675 O O . LEU A 1 85 ? 35.013 36.475 26.100 1.00 71.75 85 LEU A O 1
ATOM 679 N N . LEU A 1 86 ? 35.343 38.679 26.326 1.00 65.81 86 LEU A N 1
ATOM 680 C CA . LEU A 1 86 ? 34.353 39.072 25.312 1.00 65.81 86 LEU A CA 1
ATOM 681 C C . LEU A 1 86 ? 34.764 38.668 23.889 1.00 65.81 86 LEU A C 1
ATOM 683 O O . LEU A 1 86 ? 33.913 38.286 23.086 1.00 65.81 86 LEU A O 1
ATOM 687 N N . PHE A 1 87 ? 36.062 38.706 23.575 1.00 67.38 87 PHE A N 1
ATOM 688 C CA . PHE A 1 87 ? 36.580 38.233 22.291 1.00 67.38 87 PHE A CA 1
ATOM 689 C C . PHE A 1 87 ? 36.433 36.710 22.150 1.00 67.38 87 PHE A C 1
ATOM 691 O O . PHE A 1 87 ? 35.979 36.236 21.109 1.00 67.38 87 PHE A O 1
ATOM 698 N N . ALA A 1 88 ? 36.716 35.948 23.214 1.00 69.25 88 ALA A N 1
ATOM 699 C CA . ALA A 1 88 ? 36.487 34.503 23.248 1.00 69.25 88 ALA A CA 1
ATOM 700 C C . ALA A 1 88 ? 34.995 34.143 23.097 1.00 69.25 88 ALA A C 1
ATOM 702 O O . ALA A 1 88 ? 34.665 33.204 22.375 1.00 69.25 88 ALA A O 1
ATOM 703 N N . LEU A 1 89 ? 34.093 34.930 23.697 1.00 71.31 89 LEU A N 1
ATOM 704 C CA . LEU A 1 89 ? 32.642 34.746 23.579 1.00 71.31 89 LEU A CA 1
ATOM 705 C C . LEU A 1 89 ? 32.108 35.065 22.165 1.00 71.31 89 LEU A C 1
ATOM 707 O O . LEU A 1 89 ? 31.203 34.398 21.669 1.00 71.31 89 LEU A O 1
ATOM 711 N N . CYS A 1 90 ? 32.682 36.052 21.472 1.00 63.75 90 CYS A N 1
ATOM 712 C CA . CYS A 1 90 ? 32.334 36.332 20.072 1.00 63.75 90 CYS A CA 1
ATOM 713 C C . CYS A 1 90 ? 32.865 35.262 19.099 1.00 63.75 90 CYS A C 1
ATOM 715 O O . CYS A 1 90 ? 32.200 34.944 18.107 1.00 63.75 90 CYS A O 1
ATOM 717 N N . LEU A 1 91 ? 34.040 34.682 19.376 1.00 62.28 91 LEU A N 1
ATOM 718 C CA . LEU A 1 91 ? 34.582 33.560 18.600 1.00 62.28 91 LEU A CA 1
ATOM 719 C C . LEU A 1 91 ? 33.784 32.263 18.802 1.00 62.28 91 LEU A C 1
ATOM 721 O O . LEU A 1 91 ? 33.618 31.505 17.850 1.00 62.28 91 LEU A O 1
ATOM 725 N N . SER A 1 92 ? 33.232 32.018 19.994 1.00 60.47 92 SER A N 1
ATOM 726 C CA . SER A 1 92 ? 32.375 30.847 20.227 1.00 60.47 92 SER A CA 1
ATOM 727 C C . SER A 1 92 ? 30.990 30.991 19.582 1.00 60.47 92 SER A C 1
ATOM 729 O O . SER A 1 92 ? 30.475 30.027 19.017 1.00 60.47 92 SER A O 1
ATOM 731 N N . ALA A 1 93 ? 30.414 32.198 19.557 1.00 60.69 93 ALA A N 1
ATOM 732 C CA . ALA A 1 93 ? 29.121 32.451 18.912 1.00 60.69 93 ALA A CA 1
ATOM 733 C C . ALA A 1 93 ? 29.154 32.297 17.375 1.00 60.69 93 ALA A C 1
ATOM 735 O O . ALA A 1 93 ? 28.151 31.938 16.758 1.00 60.69 93 ALA A O 1
ATOM 736 N N . SER A 1 94 ? 30.308 32.530 16.741 1.00 59.84 94 SER A N 1
ATOM 737 C CA . SER A 1 94 ? 30.472 32.399 15.284 1.00 59.84 94 SER A CA 1
ATOM 738 C C . SER A 1 94 ? 30.682 30.950 14.816 1.00 59.84 94 SER A C 1
ATOM 740 O O . SER A 1 94 ? 30.388 30.643 13.660 1.00 59.84 94 SER A O 1
ATOM 742 N N . ALA A 1 95 ? 31.079 30.036 15.709 1.00 57.56 95 ALA A N 1
ATOM 743 C CA . ALA A 1 95 ? 31.169 28.602 15.416 1.00 57.56 95 ALA A CA 1
ATOM 744 C C . ALA A 1 95 ? 29.790 27.916 15.309 1.00 57.56 95 ALA A C 1
ATOM 746 O O . ALA A 1 95 ? 29.655 26.920 14.603 1.00 57.56 95 ALA A O 1
ATOM 747 N N . LEU A 1 96 ? 28.745 28.475 15.933 1.00 55.03 96 LEU A N 1
ATOM 748 C CA . LEU A 1 96 ? 27.379 27.928 15.878 1.00 55.03 96 LEU A CA 1
ATOM 749 C C . LEU A 1 96 ? 26.640 28.235 14.561 1.00 55.03 96 LEU A C 1
ATOM 751 O O . LEU A 1 96 ? 25.606 27.637 14.283 1.00 55.03 96 LEU A O 1
ATOM 755 N N . SER A 1 97 ? 27.155 29.146 13.727 1.00 55.19 97 SER A N 1
ATOM 756 C CA . SER A 1 97 ? 26.484 29.570 12.483 1.00 55.19 97 SER A CA 1
ATOM 757 C C . SER A 1 97 ? 26.832 28.723 11.247 1.00 55.19 97 SER A C 1
ATOM 759 O O . SER A 1 97 ? 26.262 28.949 10.183 1.00 55.19 97 SER A O 1
ATOM 761 N N . PHE A 1 98 ? 27.742 27.748 11.362 1.00 55.97 98 PHE A N 1
ATOM 762 C CA . PHE A 1 98 ? 28.188 26.908 10.236 1.00 55.97 98 PHE A CA 1
ATOM 763 C C . PHE A 1 98 ? 27.545 25.511 10.175 1.00 55.97 98 PHE A C 1
ATOM 765 O O . PHE A 1 98 ? 27.924 24.715 9.322 1.00 55.97 98 PHE A O 1
ATOM 772 N N . ALA A 1 99 ? 26.547 25.216 11.012 1.00 53.59 99 ALA A N 1
ATOM 773 C CA . ALA A 1 99 ? 25.875 23.912 11.057 1.00 53.59 99 ALA A CA 1
ATOM 774 C C . ALA A 1 99 ? 24.479 23.911 10.397 1.00 53.59 99 ALA A C 1
ATOM 776 O O . ALA A 1 99 ? 23.557 23.263 10.882 1.00 53.59 99 ALA A O 1
ATOM 777 N N . GLN A 1 100 ? 24.288 24.654 9.301 1.00 57.28 100 GLN A N 1
ATOM 778 C CA . GLN A 1 100 ? 23.092 24.477 8.470 1.00 57.28 100 GLN A CA 1
ATOM 779 C C . GLN A 1 100 ? 23.345 23.343 7.472 1.00 57.28 100 GLN A C 1
ATOM 781 O O . GLN A 1 100 ? 23.860 23.575 6.378 1.00 57.28 100 GLN A O 1
ATOM 786 N N . ASP A 1 101 ? 23.013 22.115 7.877 1.00 55.12 101 ASP A N 1
ATOM 787 C CA . ASP A 1 101 ? 23.015 20.936 7.009 1.00 55.12 101 ASP A CA 1
ATOM 788 C C . ASP A 1 101 ? 22.088 21.169 5.805 1.00 55.12 101 ASP A C 1
ATOM 790 O O . ASP A 1 101 ? 20.861 21.122 5.900 1.00 55.12 101 ASP A O 1
ATOM 794 N N . TYR A 1 102 ? 22.681 21.436 4.642 1.00 55.00 102 TYR A N 1
ATOM 795 C CA . TYR A 1 102 ? 21.962 21.488 3.373 1.00 55.00 102 TYR A CA 1
ATOM 796 C C . TYR A 1 102 ? 21.666 20.053 2.923 1.00 55.00 102 TYR A C 1
ATOM 798 O O . TYR A 1 102 ? 22.504 19.387 2.315 1.00 55.00 102 TYR A O 1
ATOM 806 N N . SER A 1 103 ? 20.465 19.564 3.224 1.00 63.66 103 SER A N 1
ATOM 807 C CA . SER A 1 103 ? 19.979 18.288 2.698 1.00 63.66 103 SER A CA 1
ATOM 808 C C . SER A 1 103 ? 19.452 18.482 1.275 1.00 63.66 103 SER A C 1
ATOM 810 O O . SER A 1 103 ? 18.534 19.270 1.041 1.00 63.66 103 SER A O 1
ATOM 812 N N . VAL A 1 104 ? 20.042 17.786 0.300 1.00 72.06 104 VAL A N 1
ATOM 813 C CA . VAL A 1 104 ? 19.487 17.726 -1.060 1.00 72.06 104 VAL A CA 1
ATOM 814 C C . VAL A 1 104 ? 18.192 16.904 -1.047 1.00 72.06 104 VAL A C 1
ATOM 816 O O . VAL A 1 104 ? 18.154 15.856 -0.398 1.00 72.06 104 VAL A O 1
ATOM 819 N N . PRO A 1 105 ? 17.129 17.322 -1.762 1.00 68.88 105 PRO A N 1
ATOM 820 C CA . PRO A 1 105 ? 15.902 16.538 -1.839 1.00 68.88 105 PRO A CA 1
ATOM 821 C C . PRO A 1 105 ? 16.189 15.118 -2.335 1.00 68.88 105 PRO A C 1
ATOM 823 O O . PRO A 1 105 ? 16.833 14.926 -3.369 1.00 68.88 105 PRO A O 1
ATOM 826 N N . ALA A 1 106 ? 15.712 14.114 -1.597 1.00 76.81 106 ALA A N 1
ATOM 827 C CA . ALA A 1 106 ? 15.885 12.722 -1.984 1.00 76.81 106 ALA A CA 1
ATOM 828 C C . ALA A 1 106 ? 15.256 12.467 -3.365 1.00 76.81 106 ALA A C 1
ATOM 830 O O . ALA A 1 106 ? 14.142 12.907 -3.648 1.00 76.81 106 ALA A O 1
ATOM 831 N N . ALA A 1 107 ? 15.944 11.702 -4.220 1.00 78.50 107 ALA A N 1
ATOM 832 C CA . ALA A 1 107 ? 15.484 11.421 -5.584 1.00 78.50 107 ALA A CA 1
ATOM 833 C C . ALA A 1 107 ? 14.116 10.711 -5.648 1.00 78.50 107 ALA A C 1
ATOM 835 O O . ALA A 1 107 ? 13.441 10.785 -6.680 1.00 78.50 107 ALA A O 1
ATOM 836 N N . SER A 1 108 ? 13.751 10.009 -4.571 1.00 83.31 108 SER A N 1
ATOM 837 C CA . SER A 1 108 ? 12.428 9.442 -4.291 1.00 83.31 108 SER A CA 1
ATOM 838 C C . SER A 1 108 ? 12.054 9.819 -2.855 1.00 83.31 108 SER A C 1
ATOM 840 O O . SER A 1 108 ? 12.558 9.186 -1.921 1.00 83.31 108 SER A O 1
ATOM 842 N N . PRO A 1 109 ? 11.245 10.873 -2.656 1.00 86.44 109 PRO A N 1
ATOM 843 C CA . PRO A 1 109 ? 10.783 11.270 -1.334 1.00 86.44 109 PRO A CA 1
ATOM 844 C C . PRO A 1 109 ? 10.046 10.121 -0.645 1.00 86.44 109 PRO A C 1
ATOM 846 O O . PRO A 1 109 ? 9.342 9.344 -1.292 1.00 86.44 109 PRO A O 1
ATOM 849 N N . ARG A 1 110 ? 10.211 10.006 0.669 1.00 89.25 110 ARG A N 1
ATOM 850 C CA . ARG A 1 110 ? 9.481 9.029 1.477 1.00 89.25 110 ARG A CA 1
ATOM 851 C C . ARG A 1 110 ? 8.160 9.644 1.926 1.00 89.25 110 ARG A C 1
ATOM 853 O O . ARG A 1 110 ? 8.137 10.814 2.299 1.00 89.25 110 ARG A O 1
ATOM 860 N N . GLN A 1 111 ? 7.083 8.873 1.888 1.00 91.06 111 GLN A N 1
ATOM 861 C CA . GLN A 1 111 ? 5.774 9.285 2.376 1.00 91.06 111 GLN A CA 1
ATOM 862 C C . GLN A 1 111 ? 5.238 8.246 3.349 1.00 91.06 111 GLN A C 1
ATOM 864 O O . GLN A 1 111 ? 5.377 7.041 3.140 1.00 91.06 111 GLN A O 1
ATOM 869 N N . LYS A 1 112 ? 4.603 8.751 4.407 1.00 94.12 112 LYS A N 1
ATOM 870 C CA . LYS A 1 112 ? 3.832 7.955 5.345 1.00 94.12 112 LYS A CA 1
ATOM 871 C C . LYS A 1 112 ? 2.368 8.366 5.254 1.00 94.12 112 LYS A C 1
ATOM 873 O O . LYS A 1 112 ? 2.066 9.553 5.336 1.00 94.12 112 LYS A O 1
ATOM 878 N N . VAL A 1 113 ? 1.485 7.396 5.063 1.00 93.56 113 VAL A N 1
ATOM 879 C CA . VAL A 1 113 ? 0.032 7.579 5.070 1.00 93.56 113 VAL A CA 1
ATOM 880 C C . VAL A 1 113 ? -0.506 6.856 6.288 1.00 93.56 113 VAL A C 1
ATOM 882 O O . VAL A 1 113 ? -0.278 5.659 6.441 1.00 93.56 113 VAL A O 1
ATOM 885 N N . GLU A 1 114 ? -1.196 7.580 7.159 1.00 93.75 114 GLU A N 1
ATOM 886 C CA . GLU A 1 114 ? -1.928 7.005 8.283 1.00 93.75 114 GLU A CA 1
ATOM 887 C C . GLU A 1 114 ? -3.407 7.305 8.090 1.00 93.75 114 GLU A C 1
ATOM 889 O O . GLU A 1 114 ? -3.772 8.444 7.808 1.00 93.75 114 GLU A O 1
ATOM 894 N N . GLN A 1 115 ? -4.245 6.282 8.229 1.00 90.56 115 GLN A N 1
ATOM 895 C CA . GLN A 1 115 ? -5.688 6.420 8.112 1.00 90.56 115 GLN A CA 1
ATOM 896 C C . GLN A 1 115 ? -6.368 5.621 9.215 1.00 90.56 115 GLN A C 1
ATOM 898 O O . GLN A 1 115 ? -6.022 4.461 9.470 1.00 90.56 115 GLN A O 1
ATOM 903 N N . GLN A 1 116 ? -7.346 6.247 9.866 1.00 88.56 116 GLN A N 1
ATOM 904 C CA . GLN A 1 116 ? -8.225 5.547 10.792 1.00 88.56 116 GLN A CA 1
ATOM 905 C C . GLN A 1 116 ? -9.068 4.547 9.993 1.00 88.56 116 GLN A C 1
ATOM 907 O O . GLN A 1 116 ? -9.675 4.898 8.985 1.00 88.56 116 GLN A O 1
ATOM 912 N N . PHE A 1 117 ? -9.087 3.295 10.431 1.00 84.25 117 PHE A N 1
ATOM 913 C CA . PHE A 1 117 ? -9.801 2.214 9.769 1.00 84.25 117 PHE A CA 1
ATOM 914 C C . PHE A 1 117 ? -10.562 1.412 10.815 1.00 84.25 117 PHE A C 1
ATOM 916 O O . PHE A 1 117 ? -9.959 0.675 11.611 1.00 84.25 117 PHE A O 1
ATOM 923 N N . SER A 1 118 ? -11.891 1.558 10.808 1.00 83.06 118 SER A N 1
ATOM 924 C CA . SER A 1 118 ? -12.766 0.972 11.820 1.00 83.06 118 SER A CA 1
ATOM 925 C C . SER A 1 118 ? -12.290 1.393 13.230 1.00 83.06 118 SER A C 1
ATOM 927 O O . SER A 1 118 ? -12.167 2.583 13.516 1.00 83.06 118 SER A O 1
ATOM 929 N N . MET A 1 119 ? -11.966 0.448 14.110 1.00 81.94 119 MET A N 1
ATOM 930 C CA . MET A 1 119 ? -11.553 0.688 15.496 1.00 81.94 119 MET A CA 1
ATOM 931 C C . MET A 1 119 ? -10.046 0.933 15.675 1.00 81.94 119 MET A C 1
ATOM 933 O O . MET A 1 119 ? -9.580 1.105 16.799 1.00 81.94 119 MET A O 1
ATOM 937 N N . SER A 1 120 ? -9.262 0.919 14.597 1.00 86.50 120 SER A N 1
ATOM 938 C CA . SER A 1 120 ? -7.799 1.016 14.658 1.00 86.50 120 SER A CA 1
ATOM 939 C C . SER A 1 120 ? -7.251 1.931 13.561 1.00 86.50 120 SER A C 1
ATOM 941 O O . SER A 1 120 ? -7.985 2.724 12.975 1.00 86.50 120 SER A O 1
ATOM 943 N N . LYS A 1 121 ? -5.954 1.815 13.267 1.00 91.44 121 LYS A N 1
ATOM 944 C CA . LYS A 1 121 ? -5.283 2.560 12.205 1.00 91.44 121 LYS A CA 1
ATOM 945 C C . LYS A 1 121 ? -4.551 1.638 11.241 1.00 91.44 121 LYS A C 1
ATOM 947 O O . LYS A 1 121 ? -4.018 0.599 11.643 1.00 91.44 121 LYS A O 1
ATOM 952 N N . ILE A 1 122 ? -4.482 2.064 9.987 1.00 93.69 122 ILE A N 1
ATOM 953 C CA . ILE A 1 122 ? -3.594 1.501 8.972 1.00 93.69 122 ILE A CA 1
ATOM 954 C C . ILE A 1 122 ? -2.520 2.543 8.681 1.00 93.69 122 ILE A C 1
ATOM 956 O O . ILE A 1 122 ? -2.827 3.714 8.465 1.00 93.69 122 ILE A O 1
ATOM 960 N N . SER A 1 123 ? -1.259 2.117 8.702 1.00 95.00 123 SER A N 1
ATOM 961 C CA . SER A 1 123 ? -0.111 2.961 8.375 1.00 95.00 123 SER A CA 1
ATOM 962 C C . SER A 1 123 ? 0.651 2.358 7.210 1.00 95.00 123 SER A C 1
ATOM 964 O O . SER A 1 123 ? 0.961 1.172 7.227 1.00 95.00 123 SER A O 1
ATOM 966 N N . ILE A 1 124 ? 1.018 3.184 6.239 1.00 95.62 124 ILE A N 1
ATOM 967 C CA . ILE A 1 124 ? 1.808 2.790 5.076 1.00 95.62 124 ILE A CA 1
ATOM 968 C C . ILE A 1 124 ? 3.013 3.709 4.993 1.00 95.62 124 ILE A C 1
ATOM 970 O O . ILE A 1 124 ? 2.853 4.923 4.979 1.00 95.62 124 ILE A O 1
ATOM 974 N N . ASP A 1 125 ? 4.209 3.141 4.945 1.00 94.12 125 ASP A N 1
ATOM 975 C CA . ASP A 1 125 ? 5.469 3.867 4.810 1.00 94.12 125 ASP A CA 1
ATOM 976 C C . ASP A 1 125 ? 6.195 3.381 3.555 1.00 94.12 125 ASP A C 1
ATOM 978 O O . ASP A 1 125 ? 6.571 2.211 3.461 1.00 94.12 125 ASP A O 1
ATOM 982 N N . TYR A 1 126 ? 6.359 4.273 2.579 1.00 94.56 126 TYR A N 1
ATOM 983 C CA . TYR A 1 126 ? 6.858 3.924 1.255 1.00 94.56 126 TYR A CA 1
ATOM 984 C C . TYR A 1 126 ? 7.684 5.041 0.613 1.00 94.56 126 TYR A C 1
ATOM 986 O O . TYR A 1 126 ? 7.567 6.224 0.936 1.00 94.56 126 TYR A O 1
ATOM 994 N N . GLY A 1 127 ? 8.549 4.659 -0.327 1.00 91.69 127 GLY A N 1
ATOM 995 C CA . GLY A 1 127 ? 9.266 5.597 -1.190 1.00 91.69 127 GLY A CA 1
ATOM 996 C C . GLY A 1 127 ? 8.468 5.903 -2.455 1.00 91.69 127 GLY A C 1
ATOM 997 O O . GLY A 1 127 ? 7.925 4.983 -3.061 1.00 91.69 127 GLY A O 1
ATOM 998 N N . ARG A 1 128 ? 8.450 7.169 -2.887 1.00 93.62 128 ARG A N 1
ATOM 999 C CA . ARG A 1 128 ? 7.735 7.645 -4.083 1.00 93.62 128 ARG A CA 1
ATOM 1000 C C . ARG A 1 128 ? 8.682 7.851 -5.268 1.00 93.62 128 ARG A C 1
ATOM 1002 O O . ARG A 1 128 ? 9.196 8.959 -5.449 1.00 93.62 128 ARG A O 1
ATOM 1009 N N . PRO A 1 129 ? 8.977 6.820 -6.078 1.00 92.38 129 PRO A N 1
ATOM 1010 C CA . PRO A 1 129 ? 9.684 7.031 -7.333 1.00 92.38 129 PRO A CA 1
ATOM 1011 C C . PRO A 1 129 ? 8.843 7.853 -8.317 1.00 92.38 129 PRO A C 1
ATOM 1013 O O . PRO A 1 129 ? 7.625 7.710 -8.398 1.00 92.38 129 PRO A O 1
ATOM 1016 N N . GLY A 1 130 ? 9.518 8.712 -9.080 1.00 92.44 130 GLY A N 1
ATOM 1017 C CA . GLY A 1 130 ? 8.914 9.464 -10.181 1.00 92.44 130 GLY A CA 1
ATOM 1018 C C . GLY A 1 130 ? 9.118 8.769 -11.527 1.00 92.44 130 GLY A C 1
ATOM 1019 O O . GLY A 1 130 ? 10.146 8.103 -11.729 1.00 92.44 130 GLY A O 1
ATOM 1020 N N . VAL A 1 131 ? 8.179 8.966 -12.455 1.00 92.38 131 VAL A N 1
ATOM 1021 C CA . VAL A 1 131 ? 8.279 8.467 -13.836 1.00 92.38 131 VAL A CA 1
ATOM 1022 C C . VAL A 1 131 ? 9.504 9.070 -14.530 1.00 92.38 131 VAL A C 1
ATOM 1024 O O . VAL A 1 131 ? 10.364 8.345 -15.040 1.00 92.38 131 VAL A O 1
ATOM 1027 N N . LYS A 1 132 ? 9.653 10.398 -14.457 1.00 89.94 132 LYS A N 1
ATOM 1028 C CA . LYS A 1 132 ? 10.780 11.179 -14.994 1.00 89.94 132 LYS A CA 1
ATOM 1029 C C . LYS A 1 132 ? 11.041 10.899 -16.479 1.00 89.94 132 LYS A C 1
ATOM 1031 O O . LYS A 1 132 ? 12.186 10.763 -16.895 1.00 89.94 132 LYS A O 1
ATOM 1036 N N . GLY A 1 133 ? 9.966 10.763 -17.257 1.00 87.81 133 GLY A N 1
ATOM 1037 C CA . GLY A 1 133 ? 10.022 10.513 -18.704 1.00 87.81 133 GLY A CA 1
ATOM 1038 C C . GLY A 1 133 ? 10.454 9.101 -19.122 1.00 87.81 133 GLY A C 1
ATOM 1039 O O . GLY A 1 133 ? 10.672 8.874 -20.306 1.00 87.81 133 GLY A O 1
ATOM 1040 N N . ARG A 1 134 ? 10.582 8.156 -18.183 1.00 91.75 134 ARG A N 1
ATOM 1041 C CA . ARG A 1 134 ? 10.950 6.758 -18.461 1.00 91.75 134 ARG A CA 1
ATOM 1042 C C . ARG A 1 134 ? 9.709 5.882 -18.574 1.00 91.75 134 ARG A C 1
ATOM 1044 O O . ARG A 1 134 ? 8.688 6.191 -17.963 1.00 91.75 134 ARG A O 1
ATOM 1051 N N . LYS A 1 135 ? 9.813 4.753 -19.274 1.00 91.12 135 LYS A N 1
ATOM 1052 C CA . LYS A 1 135 ? 8.779 3.719 -19.233 1.00 91.12 135 LYS A CA 1
ATOM 1053 C C . LYS A 1 135 ? 8.875 2.968 -17.904 1.00 91.12 135 LYS A C 1
ATOM 1055 O O . LYS A 1 135 ? 9.938 2.474 -17.530 1.00 91.12 135 LYS A O 1
ATOM 1060 N N . ILE A 1 136 ? 7.772 2.923 -17.161 1.00 93.06 136 ILE A N 1
ATOM 1061 C CA . ILE A 1 136 ? 7.756 2.297 -15.837 1.00 93.06 136 ILE A CA 1
ATOM 1062 C C . ILE A 1 136 ? 7.537 0.796 -15.946 1.00 93.06 136 ILE A C 1
ATOM 1064 O O . ILE A 1 136 ? 8.444 0.014 -15.671 1.00 93.06 136 ILE A O 1
ATOM 1068 N N . PHE A 1 137 ? 6.342 0.391 -16.360 1.00 92.44 137 PHE A N 1
ATOM 1069 C CA . PHE A 1 137 ? 5.966 -1.013 -16.424 1.00 92.44 137 PHE A CA 1
ATOM 1070 C C . PHE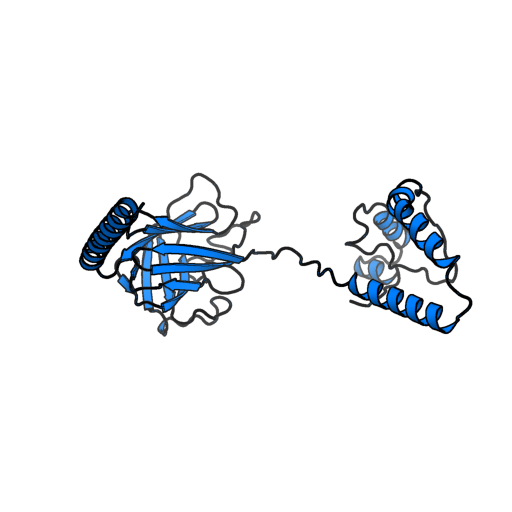 A 1 137 ? 6.492 -1.659 -17.710 1.00 92.44 137 PHE A C 1
ATOM 1072 O O . PHE A 1 137 ? 6.372 -1.101 -18.805 1.00 92.44 137 PHE A O 1
ATOM 1079 N N . GLY A 1 138 ? 7.117 -2.828 -17.564 1.00 89.69 138 GLY A N 1
ATOM 1080 C CA . GLY A 1 138 ? 7.802 -3.550 -18.636 1.00 89.69 138 GLY A CA 1
ATOM 1081 C C . GLY A 1 138 ? 9.259 -3.132 -18.874 1.00 89.69 138 GLY A C 1
ATOM 1082 O O . GLY A 1 138 ? 9.926 -3.781 -19.671 1.00 89.69 138 GLY A O 1
ATOM 1083 N N . GLU A 1 139 ? 9.767 -2.094 -18.196 1.00 91.00 139 GLU A N 1
ATOM 1084 C CA . GLU A 1 139 ? 11.181 -1.682 -18.276 1.00 91.00 139 GLU A CA 1
ATOM 1085 C C . GLU A 1 139 ? 11.781 -1.457 -16.881 1.00 91.00 139 GLU A C 1
ATOM 1087 O O . GLU A 1 139 ? 12.513 -2.313 -16.390 1.00 91.00 139 GLU A O 1
ATOM 1092 N N . LEU A 1 140 ? 11.443 -0.351 -16.199 1.00 90.00 140 LEU A N 1
ATOM 1093 C CA . LEU A 1 140 ? 11.930 -0.094 -14.835 1.00 90.00 140 LEU A CA 1
ATOM 1094 C C . LEU A 1 140 ? 11.407 -1.132 -13.833 1.00 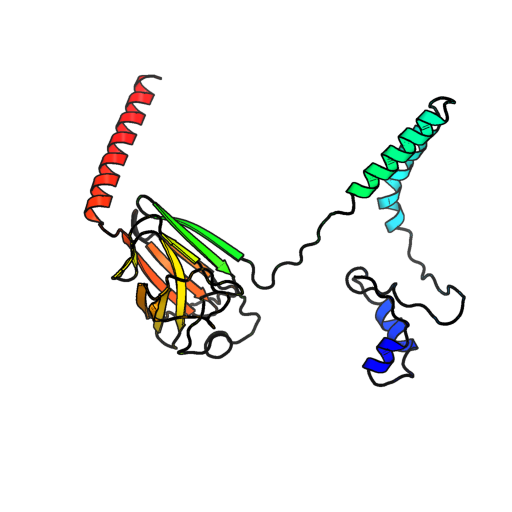90.00 140 LEU A C 1
ATOM 1096 O O . LEU A 1 140 ? 12.123 -1.535 -12.916 1.00 90.00 140 LEU A O 1
ATOM 1100 N N . VAL A 1 141 ? 10.147 -1.526 -14.003 1.00 92.44 141 VAL A N 1
ATOM 1101 C CA . VAL A 1 141 ? 9.496 -2.612 -13.277 1.00 92.44 141 VAL A CA 1
ATOM 1102 C C . VAL A 1 141 ? 9.122 -3.689 -14.297 1.00 92.44 141 VAL A C 1
ATOM 1104 O O . VAL A 1 141 ? 8.109 -3.543 -14.990 1.00 92.44 141 VAL A O 1
ATOM 1107 N N . PRO A 1 142 ? 9.939 -4.748 -14.435 1.00 92.94 142 PRO A N 1
ATOM 1108 C CA . PRO A 1 142 ? 9.661 -5.837 -15.361 1.00 92.94 142 PRO A CA 1
ATOM 1109 C C . PRO A 1 142 ? 8.362 -6.561 -15.003 1.00 92.94 142 PRO A C 1
ATOM 1111 O O . PRO A 1 142 ? 8.068 -6.792 -13.829 1.00 92.94 142 PRO A O 1
ATOM 1114 N N . TYR A 1 143 ? 7.597 -6.953 -16.020 1.00 94.38 143 TYR A N 1
ATOM 1115 C CA . TYR A 1 143 ? 6.410 -7.776 -15.804 1.00 94.38 143 TYR A CA 1
ATOM 1116 C C . TYR A 1 143 ? 6.786 -9.184 -15.340 1.00 94.38 143 TYR A C 1
ATOM 1118 O O . TYR A 1 143 ? 7.816 -9.730 -15.733 1.00 94.38 143 TYR A O 1
ATOM 1126 N N . GLY A 1 144 ? 5.945 -9.768 -14.487 1.00 92.94 144 GLY A N 1
ATOM 1127 C CA . GLY A 1 144 ? 6.152 -11.106 -13.929 1.00 92.94 144 GLY A CA 1
ATOM 1128 C C . GLY A 1 144 ? 7.250 -11.195 -12.864 1.00 92.94 144 GLY A C 1
ATOM 1129 O O . GLY A 1 144 ? 7.467 -12.274 -12.320 1.00 92.94 144 GLY A O 1
ATOM 1130 N N . GLN A 1 145 ? 7.920 -10.087 -12.525 1.00 91.75 145 GLN A N 1
ATOM 1131 C CA . GLN A 1 145 ? 8.918 -10.042 -11.456 1.00 91.75 145 GLN A CA 1
ATOM 1132 C C . GLN A 1 145 ? 8.376 -9.371 -10.196 1.00 91.75 145 GLN A C 1
ATOM 1134 O O . GLN A 1 145 ? 7.570 -8.444 -10.255 1.00 91.75 145 GLN A O 1
ATOM 1139 N N . VAL A 1 146 ? 8.853 -9.832 -9.041 1.00 92.25 146 VAL A N 1
ATOM 1140 C CA . VAL A 1 146 ? 8.486 -9.265 -7.743 1.00 92.25 146 VAL A CA 1
ATOM 1141 C C . VAL A 1 146 ? 9.105 -7.881 -7.588 1.00 92.25 146 VAL A C 1
ATOM 1143 O O . VAL A 1 146 ? 10.316 -7.689 -7.695 1.00 92.25 146 VAL A O 1
ATOM 1146 N N . TRP A 1 147 ? 8.263 -6.905 -7.278 1.00 92.69 147 TRP A N 1
ATOM 1147 C CA . TRP A 1 147 ? 8.647 -5.530 -7.015 1.00 92.69 147 TRP A CA 1
ATOM 1148 C C . TRP A 1 147 ? 8.194 -5.100 -5.622 1.00 92.69 147 TRP A C 1
ATOM 1150 O O . TRP A 1 147 ? 7.075 -5.355 -5.199 1.00 92.69 147 TRP A O 1
ATOM 1160 N N . ARG A 1 148 ? 9.057 -4.369 -4.915 1.00 91.00 148 ARG A N 1
ATOM 1161 C CA . ARG A 1 148 ? 8.835 -3.864 -3.546 1.00 91.00 148 ARG A CA 1
ATOM 1162 C C . ARG A 1 148 ? 7.828 -2.712 -3.410 1.00 91.00 148 ARG A C 1
ATOM 1164 O O . ARG A 1 148 ? 7.864 -2.000 -2.407 1.00 91.00 148 ARG A O 1
ATOM 1171 N N . ALA A 1 149 ? 7.034 -2.461 -4.453 1.00 90.50 149 ALA A N 1
ATOM 1172 C CA . ALA A 1 149 ? 6.024 -1.405 -4.503 1.00 90.50 149 ALA A CA 1
ATOM 1173 C C . ALA A 1 149 ? 6.532 -0.033 -4.008 1.00 90.50 149 ALA A C 1
ATOM 1175 O O . ALA A 1 149 ? 5.882 0.605 -3.187 1.00 90.50 149 ALA A O 1
ATOM 1176 N N . GLY A 1 150 ? 7.727 0.392 -4.434 1.00 89.19 150 GLY A N 1
ATOM 1177 C CA . GLY A 1 150 ? 8.382 1.613 -3.956 1.00 89.19 150 GLY A CA 1
ATOM 1178 C C . GLY A 1 150 ? 9.841 1.741 -4.409 1.00 89.19 150 GLY A C 1
ATOM 1179 O O . GLY A 1 150 ? 10.311 1.003 -5.281 1.00 89.19 150 GLY A O 1
ATOM 1180 N N . ALA A 1 151 ? 10.573 2.686 -3.809 1.00 84.88 151 ALA A N 1
ATOM 1181 C CA . ALA A 1 151 ? 11.995 2.935 -4.069 1.00 84.88 151 ALA A CA 1
ATOM 1182 C C . ALA A 1 151 ? 12.827 2.941 -2.781 1.00 84.88 151 ALA A C 1
ATOM 1184 O O . ALA A 1 151 ? 12.346 3.317 -1.716 1.00 84.88 151 ALA A O 1
ATOM 1185 N N . ASN A 1 152 ? 14.111 2.585 -2.904 1.00 80.31 152 ASN A N 1
ATOM 1186 C CA . ASN A 1 152 ? 15.036 2.372 -1.784 1.00 80.31 152 ASN A CA 1
ATOM 1187 C C . ASN A 1 152 ? 14.558 1.231 -0.864 1.00 80.31 152 ASN A C 1
ATOM 1189 O O . ASN A 1 152 ? 14.637 0.072 -1.271 1.00 80.31 152 ASN A O 1
ATOM 1193 N N . SER A 1 153 ? 14.035 1.543 0.322 1.00 81.06 153 SER A N 1
ATOM 1194 C CA . SER A 1 153 ? 13.466 0.567 1.261 1.00 81.06 153 SER A CA 1
ATOM 1195 C C . SER A 1 153 ? 12.137 -0.008 0.763 1.00 81.06 153 SER A C 1
ATOM 1197 O O . SER A 1 153 ? 11.421 0.645 0.004 1.00 81.06 153 SER A O 1
ATOM 1199 N N . SER A 1 154 ? 11.805 -1.224 1.200 1.00 84.50 154 SER A N 1
ATOM 1200 C CA . SER A 1 154 ? 10.512 -1.844 0.890 1.00 84.50 154 SER A CA 1
ATOM 1201 C C . SER A 1 154 ? 9.352 -1.100 1.532 1.00 84.50 154 SER A C 1
ATOM 1203 O O . SER A 1 154 ? 9.486 -0.549 2.630 1.00 84.50 154 SER A O 1
ATOM 1205 N N . THR A 1 155 ? 8.216 -1.098 0.840 1.00 92.94 155 THR A N 1
ATOM 1206 C CA . THR A 1 155 ? 6.982 -0.509 1.351 1.00 92.94 155 THR A CA 1
ATOM 1207 C C . THR A 1 155 ? 6.478 -1.309 2.537 1.00 92.94 155 THR A C 1
ATOM 1209 O O . THR A 1 155 ? 6.307 -2.523 2.450 1.00 92.94 155 THR A O 1
ATOM 1212 N N . LYS A 1 156 ? 6.245 -0.624 3.654 1.00 94.62 156 LYS A N 1
ATOM 1213 C CA . LYS A 1 156 ? 5.746 -1.223 4.890 1.00 94.62 156 LYS A CA 1
ATOM 1214 C C . LYS A 1 156 ? 4.284 -0.876 5.053 1.00 94.62 156 LYS A C 1
ATOM 1216 O O . LYS A 1 156 ? 3.923 0.293 4.952 1.00 94.62 156 LYS A O 1
ATOM 1221 N N . ILE A 1 157 ? 3.471 -1.872 5.365 1.00 95.38 157 ILE A N 1
ATOM 1222 C CA . ILE A 1 157 ? 2.077 -1.694 5.747 1.00 95.38 157 ILE A CA 1
ATOM 1223 C C . ILE A 1 157 ? 1.863 -2.275 7.140 1.00 95.38 157 ILE A C 1
ATOM 1225 O O . ILE A 1 157 ? 2.244 -3.408 7.424 1.00 95.38 157 ILE A O 1
ATOM 1229 N N . THR A 1 158 ? 1.279 -1.481 8.027 1.00 95.62 158 THR A N 1
ATOM 1230 C CA . THR A 1 158 ? 0.981 -1.859 9.405 1.00 95.62 158 THR A CA 1
ATOM 1231 C C . THR A 1 158 ? -0.520 -1.810 9.615 1.00 95.62 158 THR A C 1
ATOM 1233 O O . THR A 1 158 ? -1.135 -0.756 9.446 1.00 95.62 158 THR A O 1
ATOM 1236 N N . PHE A 1 159 ? -1.094 -2.934 10.034 1.00 95.31 159 PHE A N 1
ATOM 1237 C CA . PHE A 1 159 ? -2.494 -3.048 10.423 1.00 95.31 159 PHE A CA 1
ATOM 1238 C C . PHE A 1 159 ? -2.606 -3.073 11.947 1.00 95.31 159 PHE A C 1
ATOM 1240 O O . PHE A 1 159 ? -2.039 -3.949 12.601 1.00 95.31 159 PHE A O 1
ATOM 1247 N N . GLY A 1 160 ? -3.346 -2.117 12.517 1.00 92.56 160 GLY A N 1
ATOM 1248 C CA . GLY A 1 160 ? -3.604 -2.051 13.959 1.00 92.56 160 GLY A CA 1
ATOM 1249 C C . GLY A 1 160 ? -4.606 -3.091 14.470 1.00 92.56 160 GLY A C 1
ATOM 1250 O O . GLY A 1 160 ? -4.688 -3.319 15.672 1.00 92.56 160 GLY A O 1
ATOM 1251 N N . GLN A 1 161 ? -5.349 -3.737 13.573 1.00 91.12 161 GLN A N 1
ATOM 1252 C CA . GLN A 1 161 ? -6.254 -4.840 13.881 1.00 91.12 161 GLN A CA 1
ATOM 1253 C C . GLN A 1 161 ? -6.237 -5.869 12.751 1.00 91.12 161 GLN A C 1
ATOM 1255 O O . GLN A 1 161 ? -5.651 -5.628 11.698 1.00 91.12 161 GLN A O 1
ATOM 1260 N N . SER A 1 162 ? -6.897 -7.008 12.958 1.00 92.44 162 SER A N 1
ATOM 1261 C CA . SER A 1 162 ? -7.066 -7.982 11.877 1.00 92.44 162 SER A CA 1
ATOM 1262 C C . SER A 1 162 ? -7.972 -7.409 10.786 1.00 92.44 162 SER A C 1
ATOM 1264 O O . SER A 1 162 ? -9.054 -6.889 11.075 1.00 92.44 162 SER A O 1
ATOM 1266 N N . VAL A 1 163 ? -7.543 -7.529 9.536 1.00 92.75 163 VAL A N 1
ATOM 1267 C CA . VAL A 1 163 ? -8.244 -6.998 8.365 1.00 92.75 163 VAL A CA 1
ATOM 1268 C C . VAL A 1 163 ? -8.513 -8.108 7.362 1.00 92.75 163 VAL A C 1
ATOM 1270 O O . VAL A 1 163 ? -7.775 -9.084 7.268 1.00 92.75 163 VAL A O 1
ATOM 1273 N N . ASN A 1 164 ? -9.576 -7.955 6.593 1.00 92.81 164 ASN A N 1
ATOM 1274 C CA . ASN A 1 164 ? -9.788 -8.707 5.375 1.00 92.81 164 ASN A CA 1
ATOM 1275 C C . ASN A 1 164 ? -9.173 -7.903 4.216 1.00 92.81 164 ASN A C 1
ATOM 1277 O O . ASN A 1 164 ? -9.658 -6.822 3.880 1.00 92.81 164 ASN A O 1
ATOM 1281 N N . PHE A 1 165 ? -8.079 -8.421 3.661 1.00 93.94 165 PHE A N 1
ATOM 1282 C CA . PHE A 1 165 ? -7.292 -7.850 2.574 1.00 93.94 165 PHE A CA 1
ATOM 1283 C C . PHE A 1 165 ? -7.630 -8.578 1.268 1.00 93.94 165 PHE A C 1
ATOM 1285 O O . PHE A 1 165 ? -7.229 -9.725 1.066 1.00 93.94 165 PHE A O 1
ATOM 1292 N N . GLY A 1 166 ? -8.417 -7.942 0.397 1.00 90.31 166 GLY A N 1
ATOM 1293 C CA . GLY A 1 166 ? -8.815 -8.505 -0.899 1.00 90.31 166 GLY A CA 1
ATOM 1294 C C . GLY A 1 166 ? -9.531 -9.859 -0.815 1.00 90.31 166 GLY A C 1
ATOM 1295 O O . GLY A 1 166 ? -9.360 -10.694 -1.695 1.00 90.31 166 GLY A O 1
ATOM 1296 N N . GLY A 1 167 ? -10.295 -10.106 0.253 1.00 89.75 167 GLY A N 1
ATOM 1297 C CA . GLY A 1 167 ? -11.014 -11.364 0.490 1.00 89.75 167 GLY A CA 1
ATOM 1298 C C . GLY A 1 167 ? -10.303 -12.338 1.436 1.00 89.75 167 GLY A C 1
ATOM 1299 O O . GLY A 1 167 ? -10.926 -13.297 1.888 1.00 89.75 167 GLY A O 1
ATOM 1300 N N . LYS A 1 168 ? -9.032 -12.096 1.780 1.00 92.12 168 LYS A N 1
ATOM 1301 C CA . LYS A 1 168 ? -8.229 -12.974 2.642 1.00 92.12 168 LYS A CA 1
ATOM 1302 C C . LYS A 1 168 ? -7.967 -12.333 4.007 1.00 92.12 168 LYS A C 1
ATOM 1304 O O . LYS A 1 168 ? -7.737 -11.134 4.123 1.00 92.12 168 LYS A O 1
ATOM 1309 N N . MET A 1 169 ? -8.001 -13.141 5.061 1.00 92.81 169 MET A N 1
ATOM 1310 C CA . MET A 1 169 ? -7.832 -12.669 6.437 1.00 92.81 169 MET A CA 1
ATOM 1311 C C . MET A 1 169 ? -6.357 -12.455 6.772 1.00 92.81 169 MET A C 1
ATOM 1313 O O . MET A 1 169 ? -5.545 -13.363 6.616 1.00 92.81 169 MET A O 1
ATOM 1317 N N . VAL A 1 170 ? -6.029 -11.270 7.282 1.00 93.75 170 VAL A N 1
ATOM 1318 C CA . VAL A 1 170 ? -4.675 -10.875 7.678 1.00 93.75 170 VAL A CA 1
ATOM 1319 C C . VAL A 1 170 ? -4.700 -10.427 9.140 1.00 93.75 170 VAL A C 1
ATOM 1321 O O . VAL A 1 170 ? -5.478 -9.534 9.491 1.00 93.75 170 VAL A O 1
ATOM 1324 N N . PRO A 1 171 ? -3.887 -11.038 10.018 1.00 93.56 171 PRO A N 1
ATOM 1325 C CA . PRO A 1 171 ? -3.762 -10.603 11.404 1.00 93.56 171 PRO A CA 1
ATOM 1326 C C . PRO A 1 171 ? -3.232 -9.169 11.538 1.00 93.56 171 PRO A C 1
ATOM 1328 O O . PRO A 1 171 ? -2.668 -8.595 10.609 1.00 93.56 171 PRO A O 1
ATOM 1331 N N . ALA A 1 172 ? -3.381 -8.596 12.732 1.00 94.31 172 ALA A N 1
ATOM 1332 C CA . ALA A 1 172 ? -2.706 -7.345 13.064 1.00 94.31 172 ALA A CA 1
ATOM 1333 C C . ALA A 1 172 ? -1.182 -7.547 13.023 1.00 94.31 172 ALA A C 1
ATOM 1335 O O . ALA A 1 172 ? -0.672 -8.559 13.509 1.00 94.31 172 ALA A O 1
ATOM 1336 N N . GLY A 1 173 ? -0.452 -6.584 12.468 1.00 94.31 173 GLY A N 1
ATOM 1337 C CA . GLY A 1 173 ? 0.990 -6.709 12.293 1.00 94.31 173 GLY A CA 1
ATOM 1338 C C . GLY A 1 173 ? 1.564 -5.727 11.284 1.00 94.31 173 GLY A C 1
ATOM 1339 O O . GLY A 1 173 ? 0.842 -4.931 10.685 1.00 94.31 173 GLY A O 1
ATOM 1340 N N . THR A 1 174 ? 2.885 -5.777 11.119 1.00 95.38 174 THR A N 1
ATOM 1341 C CA . THR A 1 174 ? 3.605 -5.037 10.076 1.00 95.38 174 THR A CA 1
ATOM 1342 C C . THR A 1 174 ? 4.106 -6.011 9.025 1.00 95.38 174 THR A C 1
ATOM 1344 O O . THR A 1 174 ? 4.708 -7.026 9.364 1.00 95.38 174 THR A O 1
ATOM 1347 N N . TYR A 1 175 ? 3.870 -5.674 7.764 1.00 95.06 175 TYR A N 1
ATOM 1348 C CA . TYR A 1 175 ? 4.171 -6.502 6.607 1.00 95.06 175 TYR A CA 1
ATOM 1349 C C . TYR A 1 175 ? 4.878 -5.677 5.530 1.00 95.06 175 TYR A C 1
ATOM 1351 O O . TYR A 1 175 ? 4.696 -4.460 5.437 1.00 95.06 175 TYR A O 1
ATOM 1359 N N . GLY A 1 176 ? 5.696 -6.340 4.721 1.00 94.06 176 GLY A N 1
ATOM 1360 C CA . GLY A 1 176 ? 6.240 -5.789 3.487 1.00 94.06 176 GLY A CA 1
ATOM 1361 C C . GLY A 1 176 ? 5.230 -5.951 2.356 1.00 94.06 176 GLY A C 1
ATOM 1362 O O . GLY A 1 176 ? 4.675 -7.035 2.180 1.00 94.06 176 GLY A O 1
ATOM 1363 N N . LEU A 1 177 ? 4.982 -4.882 1.602 1.00 94.62 177 LEU A N 1
ATOM 1364 C CA . LEU A 1 177 ? 4.109 -4.895 0.433 1.00 94.62 177 LEU A CA 1
ATOM 1365 C C . LEU A 1 177 ? 4.934 -5.159 -0.828 1.00 94.62 177 LEU A C 1
ATOM 1367 O O . LEU A 1 177 ? 5.805 -4.364 -1.192 1.00 94.62 177 LEU A O 1
ATOM 1371 N N . PHE A 1 178 ? 4.606 -6.245 -1.515 1.00 94.31 178 PHE A N 1
ATOM 1372 C CA . PHE A 1 178 ? 5.194 -6.626 -2.792 1.00 94.31 178 PHE A CA 1
ATOM 1373 C C . PHE A 1 178 ? 4.119 -6.719 -3.865 1.00 94.31 178 PHE A C 1
ATOM 1375 O O . PHE A 1 178 ? 2.955 -6.993 -3.587 1.00 94.31 178 PHE A O 1
ATOM 1382 N N . ILE A 1 179 ? 4.505 -6.458 -5.106 1.00 95.00 179 ILE A N 1
ATOM 1383 C CA . ILE A 1 179 ? 3.626 -6.514 -6.267 1.00 95.00 179 ILE A CA 1
ATOM 1384 C C . ILE A 1 179 ? 4.360 -7.260 -7.371 1.00 95.00 179 ILE A C 1
ATOM 1386 O O . ILE A 1 179 ? 5.496 -6.919 -7.690 1.00 95.00 179 ILE A O 1
ATOM 1390 N N . VAL A 1 180 ? 3.704 -8.242 -7.978 1.00 95.19 180 VAL A N 1
ATOM 1391 C CA . VAL A 1 180 ? 4.116 -8.819 -9.260 1.00 95.19 180 VAL A CA 1
ATOM 1392 C C . VAL A 1 180 ? 3.189 -8.243 -10.326 1.00 95.19 180 VAL A C 1
ATOM 1394 O O . VAL A 1 180 ? 2.029 -8.661 -10.413 1.00 95.19 180 VAL A O 1
ATOM 1397 N N . PRO A 1 181 ? 3.634 -7.238 -11.098 1.00 95.25 181 PRO A N 1
ATOM 1398 C CA . PRO A 1 181 ? 2.787 -6.624 -12.099 1.00 95.25 181 PRO A CA 1
ATOM 1399 C C . PRO A 1 181 ? 2.742 -7.475 -13.369 1.00 95.25 181 PRO A C 1
ATOM 1401 O O . PRO A 1 181 ? 3.755 -8.014 -13.818 1.00 95.25 181 PRO A O 1
ATOM 1404 N N . THR A 1 182 ? 1.573 -7.528 -13.993 1.00 94.94 182 THR A N 1
ATOM 1405 C CA . THR A 1 182 ? 1.385 -7.926 -15.392 1.00 94.94 182 THR A CA 1
ATOM 1406 C C . THR A 1 182 ? 0.670 -6.796 -16.140 1.00 94.94 182 THR A C 1
ATOM 1408 O O . THR A 1 182 ? 0.331 -5.769 -15.547 1.00 94.94 182 THR A O 1
ATOM 1411 N N . GLU A 1 183 ? 0.430 -6.966 -17.440 1.00 90.75 183 GLU A N 1
ATOM 1412 C CA . GLU A 1 183 ? -0.279 -5.964 -18.248 1.00 90.75 183 GLU A CA 1
ATOM 1413 C C . GLU A 1 183 ? -1.752 -5.781 -17.854 1.00 90.75 183 GLU A C 1
ATOM 1415 O O . GLU A 1 183 ? -2.310 -4.706 -18.067 1.00 90.75 183 GLU A O 1
ATOM 1420 N N . LYS A 1 184 ? -2.392 -6.824 -17.308 1.00 93.31 184 LYS A N 1
ATOM 1421 C CA . LYS A 1 184 ? -3.839 -6.835 -17.023 1.00 93.31 184 LYS A CA 1
ATOM 1422 C C . LYS A 1 184 ? -4.166 -6.897 -15.540 1.00 93.31 184 LYS A C 1
ATOM 1424 O O . LYS A 1 184 ? -5.203 -6.391 -15.124 1.00 93.31 184 LYS A O 1
ATOM 1429 N N . GLU A 1 185 ? -3.302 -7.518 -14.751 1.00 95.81 185 GLU A N 1
ATOM 1430 C CA . GLU A 1 185 ? -3.546 -7.783 -13.338 1.00 95.81 185 GLU A CA 1
ATOM 1431 C C . GLU A 1 185 ? -2.263 -7.673 -12.517 1.00 95.81 185 GLU A C 1
ATOM 1433 O O . GLU A 1 185 ? -1.163 -7.972 -12.986 1.00 95.81 185 GLU A O 1
ATOM 1438 N N . TRP A 1 186 ? -2.392 -7.231 -11.276 1.00 96.50 186 TRP A N 1
ATOM 1439 C CA . TRP A 1 186 ? -1.297 -7.171 -10.322 1.00 96.50 186 TRP A CA 1
ATOM 1440 C C . TRP A 1 186 ? -1.541 -8.180 -9.217 1.00 96.50 186 TRP A C 1
ATOM 1442 O O . TRP A 1 186 ? -2.593 -8.177 -8.576 1.00 96.50 186 TRP A O 1
ATOM 1452 N N . LYS A 1 187 ? -0.538 -9.018 -8.960 1.00 96.25 187 LYS A N 1
ATOM 1453 C CA . LYS A 1 187 ? -0.525 -9.873 -7.781 1.00 96.25 187 LYS A CA 1
ATOM 1454 C C . LYS A 1 187 ? 0.087 -9.092 -6.625 1.00 96.25 187 LYS A C 1
ATOM 1456 O O . LYS A 1 187 ? 1.290 -8.842 -6.620 1.00 96.25 187 LYS A O 1
ATOM 1461 N N . VAL A 1 188 ? -0.739 -8.677 -5.675 1.00 96.19 188 VAL A N 1
ATOM 1462 C CA . VAL A 1 188 ? -0.335 -7.938 -4.476 1.00 96.19 188 VAL A CA 1
ATOM 1463 C C . VAL A 1 188 ? -0.096 -8.930 -3.347 1.00 96.19 188 VAL A C 1
ATOM 1465 O O . VAL A 1 188 ? -0.946 -9.768 -3.055 1.00 96.19 188 VAL A O 1
ATOM 1468 N N . ILE A 1 189 ? 1.069 -8.841 -2.720 1.00 95.19 189 ILE A N 1
ATOM 1469 C CA . ILE A 1 189 ? 1.583 -9.813 -1.760 1.00 95.19 189 ILE A CA 1
ATOM 1470 C C . ILE A 1 189 ? 1.962 -9.081 -0.475 1.00 95.19 189 ILE A C 1
ATOM 1472 O O . ILE A 1 189 ? 2.618 -8.038 -0.512 1.00 95.19 189 ILE A O 1
ATOM 1476 N N . LEU A 1 190 ? 1.566 -9.643 0.665 1.00 95.25 190 LEU A N 1
ATOM 1477 C CA . LEU A 1 190 ? 2.057 -9.233 1.975 1.00 95.25 190 LEU A CA 1
ATOM 1478 C C . LEU A 1 190 ? 3.036 -10.275 2.500 1.00 95.25 190 LEU A C 1
ATOM 1480 O O . LEU A 1 190 ? 2.681 -11.441 2.666 1.00 95.25 190 LEU A O 1
ATOM 1484 N N . ASN A 1 191 ? 4.248 -9.833 2.803 1.00 93.88 191 ASN A N 1
ATOM 1485 C CA . ASN A 1 191 ? 5.340 -10.673 3.277 1.00 93.88 191 ASN A CA 1
ATOM 1486 C C . ASN A 1 191 ? 5.721 -10.293 4.720 1.00 93.88 191 ASN A C 1
ATOM 1488 O O . ASN A 1 191 ? 5.640 -9.123 5.102 1.00 93.88 191 ASN A O 1
ATOM 1492 N N . LYS A 1 192 ? 6.122 -11.266 5.546 1.00 92.06 192 LYS A N 1
ATOM 1493 C CA . LYS A 1 192 ? 6.546 -11.017 6.938 1.00 92.06 192 LYS A CA 1
ATOM 1494 C C . LYS A 1 192 ? 7.864 -10.247 7.034 1.00 92.06 192 LYS A C 1
ATOM 1496 O O . LYS A 1 192 ? 8.066 -9.541 8.020 1.00 92.06 192 LYS A O 1
ATOM 1501 N N . ASP A 1 193 ? 8.739 -10.340 6.034 1.00 86.00 193 ASP A N 1
ATOM 1502 C CA . ASP A 1 193 ? 9.962 -9.542 5.977 1.00 86.00 193 ASP A CA 1
ATOM 1503 C C . ASP A 1 193 ? 9.672 -8.139 5.422 1.00 86.00 193 ASP A C 1
ATOM 1505 O O . ASP A 1 193 ? 9.638 -7.884 4.214 1.00 86.00 193 ASP A O 1
ATOM 1509 N N . PHE A 1 194 ? 9.469 -7.199 6.342 1.00 81.44 194 PHE A N 1
ATOM 1510 C CA . PHE A 1 194 ? 9.239 -5.788 6.044 1.00 81.44 194 PHE A CA 1
ATOM 1511 C C . PHE A 1 194 ? 10.521 -4.937 6.082 1.00 81.44 194 PHE A C 1
ATOM 1513 O O . PHE A 1 194 ? 10.453 -3.735 5.817 1.00 81.44 194 PHE A O 1
ATOM 1520 N N . GLN A 1 195 ? 11.679 -5.491 6.465 1.00 79.12 195 GLN A N 1
ATOM 1521 C CA . GLN A 1 195 ? 12.924 -4.720 6.627 1.00 79.12 195 GLN A CA 1
ATOM 1522 C C . GLN A 1 195 ? 13.853 -4.800 5.415 1.00 79.12 195 GLN A C 1
ATOM 1524 O O . GLN A 1 195 ? 14.796 -4.010 5.326 1.00 79.12 195 GLN A O 1
ATOM 1529 N N . GLN A 1 196 ? 13.562 -5.684 4.465 1.00 73.56 196 GLN A N 1
ATOM 1530 C CA . GLN A 1 196 ? 14.387 -5.872 3.281 1.00 73.56 196 GLN A CA 1
ATOM 1531 C C . GLN A 1 196 ? 14.567 -4.607 2.428 1.00 73.56 196 GLN A C 1
ATOM 1533 O O . GLN A 1 196 ? 13.664 -3.775 2.247 1.00 73.56 196 GLN A O 1
ATOM 1538 N N . TRP A 1 197 ? 15.772 -4.479 1.876 1.00 66.69 197 TRP A N 1
ATOM 1539 C CA . TRP A 1 197 ? 16.136 -3.441 0.923 1.00 66.69 197 TRP A CA 1
ATOM 1540 C C . TRP A 1 197 ? 16.075 -4.017 -0.491 1.00 66.69 197 TRP A C 1
ATOM 1542 O O . TRP A 1 197 ? 16.821 -4.933 -0.829 1.00 66.69 197 TRP A O 1
ATOM 1552 N N . GLY A 1 198 ? 15.193 -3.490 -1.339 1.00 66.00 198 GLY A N 1
ATOM 1553 C CA . GLY A 1 198 ? 14.954 -4.117 -2.640 1.00 66.00 198 GLY A CA 1
ATOM 1554 C C . GLY A 1 198 ? 13.985 -5.305 -2.569 1.00 66.00 198 GLY A C 1
ATOM 1555 O O . GLY A 1 198 ? 13.283 -5.484 -1.584 1.00 66.00 198 GLY A O 1
ATOM 1556 N N . ALA A 1 199 ? 13.935 -6.081 -3.655 1.00 71.31 199 ALA A N 1
ATOM 1557 C CA . ALA A 1 199 ? 13.218 -7.362 -3.734 1.00 71.31 199 ALA A CA 1
ATOM 1558 C C . ALA A 1 199 ? 14.185 -8.546 -3.963 1.00 71.31 199 ALA A C 1
ATOM 1560 O O . ALA A 1 199 ? 13.761 -9.647 -4.285 1.00 71.31 199 ALA A O 1
ATOM 1561 N N . TYR A 1 200 ? 15.499 -8.320 -3.834 1.00 71.75 200 TYR A N 1
ATOM 1562 C CA . TYR A 1 200 ? 16.536 -9.316 -4.143 1.00 71.75 200 TYR A CA 1
ATOM 1563 C C . TYR A 1 200 ? 16.586 -10.463 -3.134 1.00 71.75 200 TYR A C 1
ATOM 1565 O O . TYR A 1 200 ? 16.962 -11.575 -3.480 1.00 71.75 200 TYR A O 1
ATOM 1573 N N . THR A 1 201 ? 16.218 -10.178 -1.887 1.00 75.88 201 THR A N 1
ATOM 1574 C CA . THR A 1 201 ? 16.175 -11.137 -0.778 1.00 75.88 201 THR A CA 1
ATOM 1575 C C . THR A 1 201 ? 14.760 -11.642 -0.517 1.00 75.88 201 THR A C 1
ATOM 1577 O O . THR A 1 201 ? 14.495 -12.179 0.554 1.00 75.88 201 THR A O 1
ATOM 1580 N N . TYR A 1 202 ? 13.840 -11.431 -1.461 1.00 84.12 202 TYR A N 1
ATOM 1581 C CA . TYR A 1 202 ? 12.456 -11.847 -1.310 1.00 84.12 202 TYR A CA 1
ATOM 1582 C C . TYR A 1 202 ? 12.370 -13.374 -1.184 1.00 84.12 202 TYR A C 1
ATOM 1584 O O . TYR A 1 202 ? 12.822 -14.107 -2.065 1.00 84.12 202 TYR A O 1
ATOM 1592 N N . ASP A 1 203 ? 11.767 -13.836 -0.088 1.00 85.75 203 ASP A N 1
ATOM 1593 C CA . ASP A 1 203 ? 11.489 -15.246 0.174 1.00 85.75 203 ASP A CA 1
ATOM 1594 C C . ASP A 1 203 ? 9.971 -15.496 0.117 1.00 85.75 203 ASP A C 1
ATOM 1596 O O . ASP A 1 203 ? 9.250 -15.053 1.022 1.00 85.75 203 ASP A O 1
ATOM 1600 N N . PRO A 1 204 ? 9.477 -16.243 -0.892 1.00 87.69 204 PRO A N 1
ATOM 1601 C CA . PRO A 1 204 ? 8.068 -16.623 -0.993 1.00 87.69 204 PRO A CA 1
ATOM 1602 C C . PRO A 1 204 ? 7.540 -17.372 0.240 1.00 87.69 204 PRO A C 1
ATOM 1604 O O . PRO A 1 204 ? 6.345 -17.346 0.517 1.00 87.69 204 PRO A O 1
ATOM 1607 N N . LYS A 1 205 ? 8.404 -18.036 1.023 1.00 90.12 205 LYS A N 1
ATOM 1608 C CA . LYS A 1 205 ? 7.987 -18.752 2.245 1.00 90.12 205 LYS A CA 1
ATOM 1609 C C . LYS A 1 205 ? 7.519 -17.814 3.357 1.00 90.12 205 LYS A C 1
ATOM 1611 O O . LYS A 1 205 ? 6.864 -18.259 4.297 1.00 90.12 205 LYS A O 1
ATOM 1616 N N . GLN A 1 206 ? 7.876 -16.534 3.272 1.00 90.06 206 GLN A N 1
ATOM 1617 C CA . GLN A 1 206 ? 7.460 -15.504 4.221 1.00 90.06 206 GLN A CA 1
ATOM 1618 C C . GLN A 1 206 ? 6.161 -14.805 3.795 1.00 90.06 206 GLN A C 1
ATOM 1620 O O . GLN A 1 206 ? 5.700 -13.902 4.500 1.00 90.06 206 GLN A O 1
ATOM 1625 N N . ASP A 1 207 ? 5.552 -15.213 2.679 1.00 92.12 207 ASP A N 1
ATOM 1626 C CA . ASP A 1 207 ? 4.276 -14.668 2.233 1.00 92.12 207 ASP A CA 1
ATOM 1627 C C . ASP A 1 207 ? 3.151 -15.067 3.191 1.00 92.12 207 ASP A C 1
ATOM 1629 O O . ASP A 1 207 ? 2.965 -16.228 3.553 1.00 92.12 207 ASP A O 1
ATOM 1633 N N . VAL A 1 208 ? 2.389 -14.067 3.620 1.00 92.19 208 VAL A N 1
ATOM 1634 C CA . VAL A 1 208 ? 1.208 -14.231 4.474 1.00 92.19 208 VAL A CA 1
ATOM 1635 C C . VAL A 1 208 ? -0.034 -14.360 3.618 1.00 92.19 208 VAL A C 1
ATOM 1637 O O . VAL A 1 208 ? -0.915 -15.170 3.895 1.00 92.19 208 VAL A O 1
ATOM 1640 N N . VAL A 1 209 ? -0.119 -13.514 2.595 1.00 93.94 209 VAL A N 1
ATOM 1641 C CA . VAL A 1 209 ? -1.272 -13.439 1.718 1.00 93.94 209 VAL A CA 1
ATOM 1642 C C . VAL A 1 209 ? -0.857 -12.904 0.360 1.00 93.94 209 VAL A C 1
ATOM 1644 O O . VAL A 1 209 ? -0.040 -11.992 0.256 1.00 93.94 209 VAL A O 1
ATOM 1647 N N . ASP A 1 210 ? -1.467 -13.456 -0.675 1.00 94.31 210 ASP A N 1
ATOM 1648 C CA . ASP A 1 210 ? -1.387 -12.979 -2.041 1.00 94.31 210 ASP A CA 1
ATOM 1649 C C . ASP A 1 210 ? -2.793 -12.808 -2.619 1.00 94.31 210 ASP A C 1
ATOM 1651 O O . ASP A 1 210 ? -3.675 -13.641 -2.412 1.00 94.31 210 ASP A O 1
ATOM 1655 N N . ILE A 1 211 ? -3.025 -11.723 -3.340 1.00 95.69 211 ILE A N 1
ATOM 1656 C CA . ILE A 1 211 ? -4.292 -11.461 -4.022 1.00 95.69 211 ILE A CA 1
ATOM 1657 C C . ILE A 1 211 ? -4.005 -10.950 -5.424 1.00 95.69 211 ILE A C 1
ATOM 1659 O O . ILE A 1 211 ? -2.999 -10.281 -5.650 1.00 95.69 211 ILE A O 1
ATOM 1663 N N . THR A 1 212 ? -4.902 -11.234 -6.354 1.00 96.00 212 THR A N 1
ATOM 1664 C CA . THR A 1 212 ? -4.808 -10.726 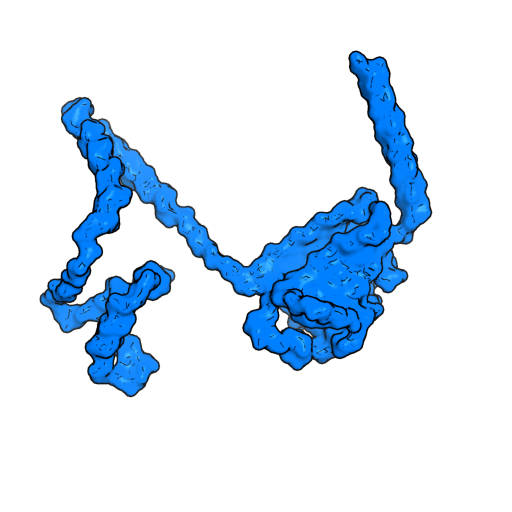-7.721 1.00 96.00 212 THR A CA 1
ATOM 1665 C C . THR A 1 212 ? -5.884 -9.675 -7.922 1.00 96.00 212 THR A C 1
ATOM 1667 O O . THR A 1 212 ? -7.053 -9.924 -7.629 1.00 96.00 212 THR A O 1
ATOM 1670 N N . VAL A 1 213 ? -5.485 -8.497 -8.395 1.00 95.81 213 VAL A N 1
ATOM 1671 C CA . VAL A 1 213 ? -6.390 -7.375 -8.663 1.00 95.81 213 VAL A CA 1
ATOM 1672 C C . VAL A 1 213 ? -6.222 -6.880 -10.098 1.00 95.81 213 VAL A C 1
ATOM 1674 O O . VAL A 1 213 ? -5.099 -6.870 -10.608 1.00 95.81 213 VAL A O 1
ATOM 1677 N N . PRO A 1 214 ? -7.308 -6.472 -10.775 1.00 96.38 214 PRO A N 1
ATOM 1678 C CA . PRO A 1 214 ? -7.222 -5.953 -12.132 1.00 96.38 214 PRO A CA 1
ATOM 1679 C C . PRO A 1 214 ? -6.512 -4.595 -12.161 1.00 96.38 214 PRO A C 1
ATOM 1681 O O . PRO A 1 214 ? -6.618 -3.790 -11.233 1.00 96.38 214 PRO A O 1
ATOM 1684 N N . VAL A 1 215 ? -5.810 -4.335 -13.261 1.00 95.44 215 VAL A N 1
ATOM 1685 C CA . VAL A 1 215 ? -5.183 -3.044 -13.545 1.00 95.44 215 VAL A CA 1
ATOM 1686 C C . VAL A 1 215 ? -6.166 -2.174 -14.312 1.00 95.44 215 VAL A C 1
ATOM 1688 O O . VAL A 1 215 ? -6.618 -2.530 -15.400 1.00 95.44 215 VAL A O 1
ATOM 1691 N N . ASN A 1 216 ? -6.448 -0.996 -13.771 1.00 94.38 216 ASN A N 1
ATOM 1692 C CA . ASN A 1 216 ? -7.265 0.017 -14.420 1.00 94.38 216 ASN A CA 1
ATOM 1693 C C . ASN A 1 216 ? -6.366 1.100 -15.020 1.00 94.38 216 ASN A C 1
ATOM 1695 O O . ASN A 1 216 ? -5.378 1.513 -14.412 1.00 94.38 216 ASN A O 1
ATOM 1699 N N . LYS A 1 217 ? -6.718 1.589 -16.211 1.00 93.25 217 LYS A N 1
ATOM 1700 C CA . LYS A 1 217 ? -6.023 2.723 -16.829 1.00 93.25 217 LYS A CA 1
ATOM 1701 C C . LYS A 1 217 ? -6.526 4.032 -16.229 1.00 93.25 217 LYS A C 1
ATOM 1703 O O . LYS A 1 217 ? -7.727 4.207 -16.041 1.00 93.25 217 LYS A O 1
ATOM 1708 N N . LEU A 1 218 ? -5.604 4.941 -15.944 1.00 91.62 218 LEU A N 1
ATOM 1709 C CA . LEU A 1 218 ? -5.903 6.300 -15.509 1.00 91.62 218 LEU A CA 1
ATOM 1710 C C . LEU A 1 218 ? -6.104 7.214 -16.723 1.00 91.62 218 LEU A C 1
ATOM 1712 O O . LEU A 1 218 ? -5.476 7.015 -17.764 1.00 91.62 218 LEU A O 1
ATOM 1716 N N . ALA A 1 219 ? -6.971 8.217 -16.574 1.00 91.81 219 ALA A N 1
ATOM 1717 C CA . ALA A 1 219 ? -7.128 9.282 -17.566 1.00 91.81 219 ALA A CA 1
ATOM 1718 C C . ALA A 1 219 ? -5.919 10.230 -17.550 1.00 91.81 219 ALA A C 1
ATOM 1720 O O . ALA A 1 219 ? -5.380 10.569 -18.602 1.00 91.81 219 ALA A O 1
ATOM 1721 N N . ASP A 1 220 ? -5.468 10.584 -16.346 1.00 92.62 220 ASP A N 1
ATOM 1722 C CA . ASP A 1 220 ? -4.333 11.469 -16.120 1.00 92.62 220 ASP A CA 1
ATOM 1723 C C . ASP A 1 220 ? -3.101 10.698 -15.661 1.00 92.62 220 ASP A C 1
ATOM 1725 O O . ASP A 1 220 ? -3.177 9.715 -14.916 1.00 92.62 220 ASP A O 1
ATOM 1729 N N . LYS A 1 221 ? -1.935 11.195 -16.070 1.00 93.06 221 LYS A N 1
ATOM 1730 C CA . LYS A 1 221 ? -0.656 10.606 -15.697 1.00 93.06 221 LYS A CA 1
ATOM 1731 C C . LYS A 1 221 ? -0.315 10.896 -14.236 1.00 93.06 221 LYS A C 1
ATOM 1733 O O . LYS A 1 221 ? -0.086 12.040 -13.845 1.00 93.06 221 LYS A O 1
ATOM 1738 N N . GLN A 1 222 ? -0.140 9.837 -13.458 1.00 95.44 222 GLN A N 1
ATOM 1739 C CA . GLN A 1 222 ? 0.391 9.868 -12.104 1.00 95.44 222 GLN A CA 1
ATOM 1740 C C . GLN A 1 222 ? 1.931 9.890 -12.124 1.00 95.44 222 GLN A C 1
ATOM 1742 O O . GLN A 1 222 ? 2.597 8.852 -12.136 1.00 95.44 222 GLN A O 1
ATOM 1747 N N . GLU A 1 223 ? 2.525 11.084 -12.099 1.00 94.19 223 GLU A N 1
ATOM 1748 C CA . GLU A 1 223 ? 3.987 11.249 -12.195 1.00 94.19 223 GLU A CA 1
ATOM 1749 C C . GLU A 1 223 ? 4.754 10.636 -11.009 1.00 94.19 223 GLU A C 1
ATOM 1751 O O . GLU A 1 223 ? 5.840 10.081 -11.188 1.00 94.19 223 GLU A O 1
ATOM 1756 N N . TRP A 1 224 ? 4.199 10.707 -9.799 1.00 94.00 224 TRP A N 1
ATOM 1757 C CA . TRP A 1 224 ? 4.819 10.166 -8.588 1.00 94.00 224 TRP A CA 1
ATOM 1758 C C . TRP A 1 224 ? 4.057 8.954 -8.096 1.00 94.00 224 TRP A C 1
ATOM 1760 O O . TRP A 1 224 ? 2.850 9.048 -7.885 1.00 94.00 224 TRP A O 1
ATOM 1770 N N . PHE A 1 225 ? 4.770 7.858 -7.837 1.00 95.44 225 PHE A N 1
ATOM 1771 C CA . PHE A 1 225 ? 4.182 6.675 -7.224 1.00 95.44 225 PHE A CA 1
ATOM 1772 C C . PHE A 1 225 ? 3.427 7.055 -5.950 1.00 95.44 225 PHE A C 1
ATOM 1774 O O . PHE A 1 225 ? 3.934 7.788 -5.085 1.00 95.44 225 PHE A O 1
ATOM 1781 N N . GLU A 1 226 ? 2.197 6.576 -5.860 1.00 95.25 226 GLU A N 1
ATOM 1782 C CA . GLU A 1 226 ? 1.268 6.965 -4.820 1.00 95.25 226 GLU A CA 1
ATOM 1783 C C . GLU A 1 226 ? 0.487 5.757 -4.320 1.00 95.25 226 GLU A C 1
ATOM 1785 O O . GLU A 1 226 ? -0.001 4.943 -5.102 1.00 95.25 226 GLU A O 1
ATOM 1790 N N . ILE A 1 227 ? 0.396 5.655 -2.996 1.00 96.38 227 ILE A N 1
ATOM 1791 C CA . ILE A 1 227 ? -0.435 4.684 -2.304 1.00 96.38 227 ILE A CA 1
ATOM 1792 C C . ILE A 1 227 ? -1.362 5.481 -1.393 1.00 96.38 227 ILE A C 1
ATOM 1794 O O . ILE A 1 227 ? -0.885 6.193 -0.507 1.00 96.38 227 ILE A O 1
ATOM 1798 N N . THR A 1 228 ? -2.670 5.356 -1.596 1.00 94.56 228 THR A N 1
ATOM 1799 C CA . THR A 1 228 ? -3.687 6.000 -0.759 1.00 94.56 228 THR A CA 1
ATOM 1800 C C . THR A 1 228 ? -4.638 4.981 -0.155 1.00 94.56 228 THR A C 1
ATOM 1802 O O . THR A 1 228 ? -4.778 3.856 -0.632 1.00 94.56 228 THR A O 1
ATOM 1805 N N . LEU A 1 229 ? -5.295 5.388 0.928 1.00 93.69 229 LEU A N 1
ATOM 1806 C CA . LEU A 1 229 ? -6.379 4.648 1.556 1.00 93.69 229 LEU A CA 1
ATOM 1807 C C . LEU A 1 229 ? -7.655 5.467 1.375 1.00 93.69 229 LEU A C 1
ATOM 1809 O O . LEU A 1 229 ? -7.795 6.523 1.989 1.00 93.69 229 LEU A O 1
ATOM 1813 N N . ASN A 1 230 ? -8.559 4.989 0.527 1.00 92.81 230 ASN A N 1
ATOM 1814 C CA . ASN A 1 230 ? -9.817 5.655 0.211 1.00 92.81 230 ASN A CA 1
ATOM 1815 C C . ASN A 1 230 ? -10.956 4.972 0.981 1.00 92.81 230 ASN A C 1
ATOM 1817 O O . ASN A 1 230 ? -11.275 3.828 0.663 1.00 92.81 230 ASN A O 1
ATOM 1821 N N . PRO A 1 231 ? -11.572 5.616 1.985 1.00 88.88 231 PRO A N 1
ATOM 1822 C CA . PRO A 1 231 ? -12.728 5.052 2.677 1.00 88.88 231 PRO A CA 1
ATOM 1823 C C . PRO A 1 231 ? -13.894 4.822 1.716 1.00 88.88 231 PRO A C 1
ATOM 1825 O O . PRO A 1 231 ? -14.191 5.681 0.886 1.00 88.88 231 PRO A O 1
ATOM 1828 N N . THR A 1 232 ? -14.560 3.680 1.847 1.00 85.12 232 THR A N 1
ATOM 1829 C CA . THR A 1 232 ? -15.792 3.355 1.111 1.00 85.12 232 THR A CA 1
ATOM 1830 C C . THR A 1 232 ? -17.014 3.412 2.021 1.00 85.12 232 THR A C 1
ATOM 1832 O O . THR A 1 232 ? -18.095 3.774 1.569 1.00 85.12 232 THR A O 1
ATOM 1835 N N . ASP A 1 233 ? -16.838 3.116 3.310 1.00 83.44 233 ASP A N 1
ATOM 1836 C CA . ASP A 1 233 ? -17.833 3.325 4.364 1.00 83.44 233 ASP A CA 1
ATOM 1837 C C . ASP A 1 233 ? -17.132 3.664 5.701 1.00 83.44 233 ASP A C 1
ATOM 1839 O O . ASP A 1 233 ? -15.933 3.948 5.724 1.00 83.44 233 ASP A O 1
ATOM 1843 N N . GLU A 1 234 ? -17.862 3.669 6.824 1.00 78.06 234 GLU A N 1
ATOM 1844 C CA . GLU A 1 234 ? -17.296 3.972 8.153 1.00 78.06 234 GLU A CA 1
ATOM 1845 C C . GLU A 1 234 ? -16.190 2.991 8.600 1.00 78.06 234 GLU A C 1
ATOM 1847 O O . GLU A 1 234 ? -15.354 3.334 9.437 1.00 78.06 234 GLU A O 1
ATOM 1852 N N . ASN A 1 235 ? -16.181 1.762 8.077 1.00 81.75 235 ASN A N 1
ATOM 1853 C CA . ASN A 1 235 ? -15.325 0.666 8.532 1.00 81.75 235 ASN A CA 1
ATOM 1854 C C . ASN A 1 235 ? -14.488 0.014 7.424 1.00 81.75 235 ASN A C 1
ATOM 1856 O O . ASN A 1 235 ? -13.579 -0.752 7.745 1.00 81.75 235 ASN A O 1
ATOM 1860 N N . SER A 1 236 ? -14.787 0.273 6.155 1.00 86.69 236 SER A N 1
ATOM 1861 C CA . SER A 1 236 ? -14.144 -0.307 4.982 1.00 86.69 236 SER A CA 1
ATOM 1862 C C . SER A 1 236 ? -13.543 0.767 4.079 1.00 86.69 236 SER A C 1
ATOM 1864 O O . SER A 1 236 ? -13.883 1.951 4.139 1.00 86.69 236 SER A O 1
ATOM 1866 N N . GLY A 1 237 ? -12.602 0.355 3.240 1.00 91.44 237 GLY A N 1
ATOM 1867 C CA . GLY A 1 237 ? -11.950 1.241 2.289 1.00 91.44 237 GLY A CA 1
ATOM 1868 C C . GLY A 1 237 ? -11.141 0.471 1.267 1.00 91.44 237 GLY A C 1
ATOM 1869 O O . GLY A 1 237 ? -10.954 -0.734 1.390 1.00 91.44 237 GLY A O 1
ATOM 1870 N N . ASN A 1 238 ? -10.614 1.176 0.278 1.00 94.12 238 ASN A N 1
ATOM 1871 C CA . ASN A 1 238 ? -9.734 0.621 -0.736 1.00 94.12 238 ASN A CA 1
ATOM 1872 C C . ASN A 1 238 ? -8.315 1.152 -0.538 1.00 94.12 238 ASN A C 1
ATOM 1874 O O . ASN A 1 238 ? -8.093 2.356 -0.406 1.00 94.12 238 ASN A O 1
ATOM 1878 N N . LEU A 1 239 ? -7.343 0.247 -0.558 1.00 95.56 239 LEU A N 1
ATOM 1879 C CA . LEU A 1 239 ? -5.949 0.583 -0.793 1.00 95.56 239 LEU A C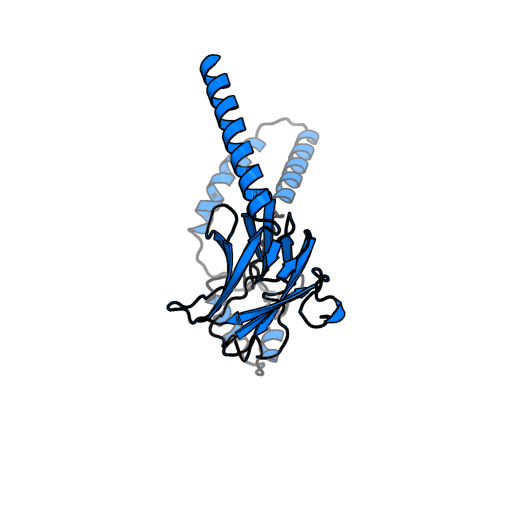A 1
ATOM 1880 C C . LEU A 1 239 ? -5.767 0.798 -2.293 1.00 95.56 239 LEU A C 1
ATOM 1882 O O . LEU A 1 239 ? -5.889 -0.144 -3.073 1.00 95.56 239 LEU A O 1
ATOM 1886 N N . VAL A 1 240 ? -5.479 2.030 -2.690 1.00 95.75 240 VAL A N 1
ATOM 1887 C CA . VAL A 1 240 ? -5.330 2.419 -4.092 1.00 95.75 240 VAL A CA 1
ATOM 1888 C C . VAL A 1 240 ? -3.863 2.683 -4.377 1.00 95.75 240 VAL A C 1
ATOM 1890 O O . VAL A 1 240 ? -3.219 3.472 -3.690 1.00 95.75 240 VAL A O 1
ATOM 1893 N N . ILE A 1 241 ? -3.329 2.019 -5.395 1.00 96.44 241 ILE A N 1
ATOM 1894 C CA . ILE A 1 241 ? -1.936 2.136 -5.822 1.00 96.44 241 ILE A CA 1
ATOM 1895 C C . ILE A 1 241 ? -1.939 2.729 -7.224 1.00 96.44 241 ILE A C 1
ATOM 1897 O O . ILE A 1 241 ? -2.522 2.137 -8.129 1.00 96.44 241 ILE A O 1
ATOM 1901 N N . LYS A 1 242 ? -1.297 3.884 -7.409 1.00 95.75 242 LYS A N 1
ATOM 1902 C CA . LYS A 1 242 ? -1.263 4.615 -8.682 1.00 95.75 242 LYS A CA 1
ATOM 1903 C C . LYS A 1 242 ? 0.165 4.905 -9.107 1.00 95.75 242 LYS A C 1
ATOM 1905 O O . LYS A 1 242 ? 0.981 5.372 -8.306 1.00 95.75 242 LYS A O 1
ATOM 1910 N N . TRP A 1 243 ? 0.457 4.682 -10.385 1.00 95.81 243 TRP A N 1
ATOM 1911 C CA . TRP A 1 243 ? 1.708 5.129 -10.985 1.00 95.81 243 TRP A CA 1
ATOM 1912 C C . TRP A 1 243 ? 1.622 5.188 -12.501 1.00 95.81 243 TRP A C 1
ATOM 1914 O O . TRP A 1 243 ? 1.090 4.276 -13.128 1.00 95.81 243 TRP A O 1
ATOM 1924 N N . ASP A 1 244 ? 2.217 6.221 -13.090 1.00 93.62 244 ASP A N 1
ATOM 1925 C CA . ASP A 1 244 ? 2.175 6.454 -14.527 1.00 93.62 244 ASP A CA 1
ATOM 1926 C C . ASP A 1 244 ? 0.719 6.503 -15.025 1.00 93.62 244 ASP A C 1
ATOM 1928 O O . ASP A 1 244 ? -0.055 7.311 -14.523 1.00 93.62 244 ASP A O 1
ATOM 1932 N N . MET A 1 245 ? 0.311 5.649 -15.963 1.00 93.62 245 MET A N 1
ATOM 1933 C CA . MET A 1 245 ? -1.053 5.633 -16.515 1.00 93.62 245 MET A CA 1
ATOM 1934 C C . MET A 1 245 ? -1.924 4.505 -15.948 1.00 93.62 245 MET A C 1
ATOM 1936 O O . MET A 1 245 ? -2.938 4.147 -16.549 1.00 93.62 245 MET A O 1
ATOM 1940 N N . VAL A 1 246 ? -1.530 3.893 -14.830 1.00 94.88 246 VAL A N 1
ATOM 1941 C CA . VAL A 1 246 ? -2.219 2.719 -14.281 1.00 94.88 246 VAL A CA 1
ATOM 1942 C C . VAL A 1 246 ? -2.490 2.846 -12.789 1.00 94.88 246 VAL A C 1
ATOM 1944 O O . VAL A 1 246 ? -1.738 3.471 -12.036 1.00 94.88 246 VAL A O 1
ATOM 1947 N N . GLN A 1 247 ? -3.580 2.216 -12.365 1.00 95.56 247 GLN A N 1
ATOM 1948 C CA . GLN A 1 247 ? -3.938 2.053 -10.969 1.00 95.56 247 GLN A CA 1
ATOM 1949 C C . GLN A 1 247 ? -4.425 0.634 -10.674 1.00 95.56 247 GLN A C 1
ATOM 1951 O O . GLN A 1 247 ? -4.995 -0.034 -11.537 1.00 95.56 247 GLN A O 1
ATOM 1956 N N . ALA A 1 248 ? -4.251 0.208 -9.430 1.00 95.94 248 ALA A N 1
ATOM 1957 C CA . ALA A 1 248 ? -4.815 -1.020 -8.891 1.00 95.94 248 ALA A CA 1
ATOM 1958 C C . ALA A 1 248 ? -5.451 -0.738 -7.528 1.00 95.94 248 ALA A C 1
ATOM 1960 O O . ALA A 1 248 ? -4.947 0.086 -6.759 1.00 95.94 248 ALA A O 1
ATOM 1961 N N . GLU A 1 249 ? -6.548 -1.428 -7.229 1.00 95.88 249 GLU A N 1
ATOM 1962 C CA . GLU A 1 249 ? -7.299 -1.247 -5.988 1.00 95.88 249 GLU A CA 1
ATOM 1963 C C . GLU A 1 249 ? -7.434 -2.569 -5.244 1.00 95.88 249 GLU A C 1
ATOM 1965 O O . GLU A 1 249 ? -7.812 -3.588 -5.821 1.00 95.88 249 GLU A O 1
ATOM 1970 N N . VAL A 1 250 ? -7.151 -2.539 -3.946 1.00 95.31 250 VAL A N 1
ATOM 1971 C CA . VAL A 1 250 ? -7.348 -3.664 -3.036 1.00 95.31 250 VAL A CA 1
ATOM 1972 C C . VAL A 1 250 ? -8.402 -3.282 -2.009 1.00 95.31 250 VAL A C 1
ATOM 1974 O O . VAL A 1 250 ? -8.208 -2.348 -1.233 1.00 95.31 250 VAL A O 1
ATOM 1977 N N . ALA A 1 251 ? -9.497 -4.037 -1.963 1.00 94.19 251 ALA A N 1
ATOM 1978 C CA . ALA A 1 251 ? -10.532 -3.842 -0.957 1.00 94.19 251 ALA A CA 1
ATOM 1979 C C . ALA A 1 251 ? -10.033 -4.236 0.443 1.00 94.19 251 ALA A C 1
ATOM 1981 O O . ALA A 1 251 ? -9.480 -5.321 0.639 1.00 94.19 251 ALA A O 1
ATOM 1982 N N . LEU A 1 252 ? -10.279 -3.371 1.424 1.00 93.38 252 LEU A N 1
ATOM 1983 C CA . LEU A 1 252 ? -9.986 -3.564 2.839 1.00 93.38 252 LEU A CA 1
ATOM 1984 C C . LEU A 1 252 ? -11.290 -3.543 3.633 1.00 93.38 252 LEU A C 1
ATOM 1986 O O . LEU A 1 252 ? -12.036 -2.563 3.623 1.00 93.38 252 LEU A O 1
ATOM 1990 N N . LYS A 1 253 ? -11.552 -4.622 4.367 1.00 91.44 253 LYS A N 1
ATOM 1991 C CA . LYS A 1 253 ? -12.714 -4.745 5.259 1.00 91.44 253 LYS A CA 1
ATOM 1992 C C . LYS A 1 253 ? -12.267 -5.143 6.666 1.00 91.44 253 LYS A C 1
ATOM 1994 O O . LYS A 1 253 ? -11.196 -5.729 6.823 1.00 91.44 253 LYS A O 1
ATOM 1999 N N . PRO A 1 254 ? -13.049 -4.849 7.713 1.00 88.56 254 PRO A N 1
ATOM 2000 C CA . PRO A 1 254 ? -12.763 -5.378 9.039 1.00 88.56 254 PRO A CA 1
ATOM 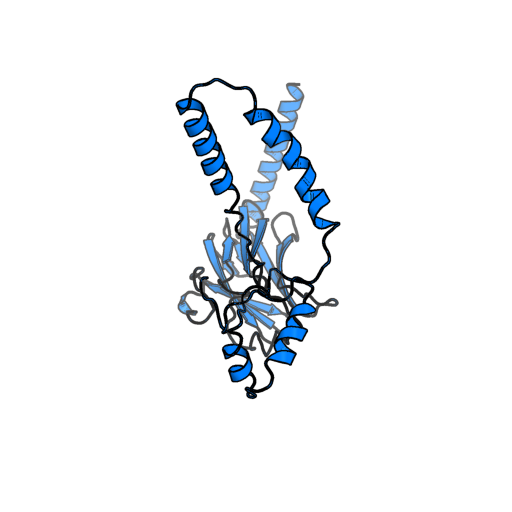2001 C C . PRO A 1 254 ? -12.884 -6.909 9.031 1.00 88.56 254 PRO A C 1
ATOM 2003 O O . PRO A 1 254 ? -13.746 -7.469 8.356 1.00 88.56 254 PRO A O 1
ATOM 2006 N N . ALA A 1 255 ? -12.045 -7.589 9.815 1.00 83.69 255 ALA A N 1
ATOM 2007 C CA . ALA A 1 255 ? -12.072 -9.048 9.961 1.00 83.69 255 ALA A CA 1
ATOM 2008 C C . ALA A 1 255 ? -13.438 -9.603 10.413 1.00 83.69 255 ALA A C 1
ATOM 2010 O O . ALA A 1 255 ? -13.828 -10.701 10.025 1.00 83.69 255 ALA A O 1
ATOM 2011 N N . LYS A 1 256 ? -14.149 -8.854 11.263 1.00 82.69 256 LYS A N 1
ATOM 2012 C CA . LYS A 1 256 ? -15.466 -9.209 11.808 1.00 82.69 256 LYS A CA 1
ATOM 2013 C C . LYS A 1 256 ? -16.409 -8.005 11.692 1.00 82.69 256 LYS A C 1
ATOM 2015 O O . LYS A 1 256 ? -16.529 -7.255 12.663 1.00 82.69 256 LYS A O 1
ATOM 2020 N N . PRO A 1 257 ? -17.046 -7.785 10.530 1.00 78.44 257 PRO A N 1
ATOM 2021 C CA . PRO A 1 257 ? -17.856 -6.591 10.285 1.00 78.44 257 PRO A CA 1
ATOM 2022 C C . PRO A 1 257 ? -19.007 -6.441 11.288 1.00 78.44 257 PRO A C 1
ATOM 2024 O O . PRO A 1 257 ? -19.155 -5.375 11.875 1.00 78.44 257 PRO A O 1
ATOM 2027 N N . ASP A 1 258 ? -19.737 -7.516 11.592 1.00 80.31 258 ASP A N 1
ATOM 2028 C CA . ASP A 1 258 ? -20.906 -7.448 12.485 1.00 80.31 258 ASP A CA 1
ATOM 2029 C C . ASP A 1 258 ? -20.543 -7.060 13.923 1.00 80.31 258 ASP A C 1
ATOM 2031 O O . ASP A 1 258 ? -21.259 -6.310 14.586 1.00 80.31 258 ASP A O 1
ATOM 2035 N N . ALA A 1 259 ? -19.413 -7.570 14.422 1.00 79.88 259 ALA A N 1
ATOM 2036 C CA . ALA A 1 259 ? -18.926 -7.229 15.754 1.00 79.88 259 ALA A CA 1
ATOM 2037 C C . ALA A 1 259 ? -18.485 -5.762 15.816 1.00 79.88 259 ALA A C 1
ATOM 2039 O O . ALA A 1 259 ? -18.787 -5.071 16.786 1.00 79.88 259 ALA A O 1
ATOM 2040 N N . VAL A 1 260 ? -17.812 -5.283 14.767 1.00 81.44 260 VAL A N 1
ATOM 2041 C CA . VAL A 1 260 ? -17.378 -3.888 14.651 1.00 81.44 260 VAL A CA 1
ATOM 2042 C C . VAL A 1 260 ? -18.571 -2.938 14.616 1.00 81.44 260 VAL A C 1
ATOM 2044 O O . VAL A 1 260 ? -18.555 -1.948 15.339 1.00 81.44 260 VAL A O 1
ATOM 2047 N N . ILE A 1 261 ? -19.614 -3.251 13.841 1.00 82.06 261 ILE A N 1
ATOM 2048 C CA . ILE A 1 261 ? -20.828 -2.425 13.762 1.00 82.06 261 ILE A CA 1
ATOM 2049 C C . ILE A 1 261 ? -21.484 -2.322 15.145 1.00 82.06 261 ILE A C 1
ATOM 2051 O O . ILE A 1 261 ? -21.672 -1.220 15.650 1.00 82.06 261 ILE A O 1
ATOM 2055 N N . LYS A 1 262 ? -21.699 -3.456 15.830 1.00 83.81 262 LYS A N 1
ATOM 2056 C CA . LYS A 1 262 ? -22.280 -3.466 17.186 1.00 83.81 262 LYS A CA 1
ATOM 2057 C C . LYS A 1 262 ? -21.461 -2.661 18.197 1.00 83.81 262 LYS A C 1
ATOM 2059 O O . LYS A 1 262 ? -22.030 -2.025 19.081 1.00 83.81 262 LYS A O 1
ATOM 2064 N N . ILE A 1 263 ? -20.132 -2.721 18.115 1.00 84.00 263 ILE A N 1
ATOM 2065 C CA . ILE A 1 263 ? -19.247 -1.945 18.995 1.00 84.00 263 ILE A CA 1
ATOM 2066 C C . ILE A 1 263 ? -19.330 -0.454 18.648 1.00 84.00 263 ILE A C 1
ATOM 2068 O O . ILE A 1 263 ? -19.444 0.364 19.557 1.00 84.00 263 ILE A O 1
ATOM 2072 N N . SER A 1 264 ? -19.314 -0.103 17.360 1.00 82.31 264 SER A N 1
ATOM 2073 C CA . SER A 1 264 ? -19.452 1.277 16.879 1.00 82.31 264 SER A CA 1
ATOM 2074 C C . SER A 1 264 ? -20.746 1.916 17.380 1.00 82.31 264 SER A C 1
ATOM 2076 O O . SER A 1 264 ? -20.709 3.000 17.962 1.00 82.31 264 SER A O 1
ATOM 2078 N N . ASP A 1 265 ? -21.871 1.211 17.252 1.00 86.75 265 ASP A N 1
ATOM 2079 C CA . ASP A 1 265 ? -23.181 1.707 17.679 1.00 86.75 265 ASP A CA 1
ATOM 2080 C C . ASP A 1 265 ? -23.225 1.953 19.191 1.00 86.75 265 ASP A C 1
ATOM 2082 O O . ASP A 1 265 ? -23.610 3.037 19.632 1.00 86.75 265 ASP A O 1
ATOM 2086 N N . LYS A 1 266 ? -22.722 1.001 19.991 1.00 89.12 266 LYS A N 1
ATOM 2087 C CA . LYS A 1 266 ? -22.614 1.166 21.451 1.00 89.12 266 LYS A CA 1
ATOM 2088 C C . LYS A 1 266 ? -21.734 2.352 21.840 1.00 89.12 266 LYS A C 1
ATOM 2090 O O . LYS A 1 266 ? -22.049 3.074 22.780 1.00 89.12 266 LYS A O 1
ATOM 2095 N N . LEU A 1 267 ? -20.629 2.579 21.133 1.00 86.31 267 LEU A N 1
ATOM 2096 C CA . LEU A 1 267 ? -19.747 3.715 21.409 1.00 86.31 267 LEU A CA 1
ATOM 2097 C C . LEU A 1 267 ? -20.392 5.053 21.034 1.00 86.31 267 LEU A C 1
ATOM 2099 O O . LEU A 1 267 ? -20.198 6.039 21.746 1.00 86.31 267 LEU A O 1
ATOM 2103 N N . LYS A 1 268 ? -21.162 5.102 19.940 1.00 88.75 268 LYS A N 1
ATOM 2104 C CA . LYS A 1 268 ? -21.949 6.286 19.565 1.00 88.75 268 LYS A CA 1
ATOM 2105 C C . LYS A 1 268 ? -23.011 6.589 20.626 1.00 88.75 268 LYS A C 1
ATOM 2107 O O . LYS A 1 268 ? -23.174 7.749 20.997 1.00 88.75 268 LYS A O 1
ATOM 2112 N N . GLU A 1 269 ? -23.672 5.560 21.151 1.00 91.12 269 GLU A N 1
ATOM 2113 C CA . GLU A 1 269 ? -24.650 5.689 22.235 1.00 91.12 269 GLU A CA 1
ATOM 2114 C C . GLU A 1 269 ? -24.010 6.230 23.523 1.00 91.12 269 GLU A C 1
ATOM 2116 O O . GLU A 1 269 ? -24.484 7.228 24.064 1.00 91.12 269 GLU A O 1
ATOM 2121 N N . ILE A 1 270 ? -22.877 5.662 23.955 1.00 91.31 270 ILE A N 1
ATOM 2122 C CA . ILE A 1 270 ? -22.129 6.139 25.133 1.00 91.31 270 ILE A CA 1
ATOM 2123 C C . ILE A 1 270 ? -21.728 7.610 24.970 1.00 91.31 270 ILE A C 1
ATOM 2125 O O . ILE A 1 270 ? -21.987 8.417 25.859 1.00 91.31 270 ILE A O 1
ATOM 2129 N N . LYS A 1 271 ? -21.164 7.992 23.816 1.00 91.69 271 LYS A N 1
ATOM 2130 C CA . LYS A 1 271 ? -20.778 9.389 23.554 1.00 91.69 271 LYS A CA 1
ATOM 2131 C C . LYS A 1 271 ? -21.963 10.345 23.604 1.00 91.69 271 LYS A C 1
ATOM 2133 O O . LYS A 1 271 ? -21.819 11.476 24.063 1.00 91.69 271 LYS A O 1
ATOM 2138 N N . LYS A 1 272 ? -23.129 9.911 23.119 1.00 91.81 272 LYS A N 1
ATOM 2139 C CA . LYS A 1 272 ? -24.348 10.716 23.187 1.00 91.81 272 LYS A CA 1
ATOM 2140 C C . LYS A 1 272 ? -24.752 10.947 24.643 1.00 91.81 272 LYS A C 1
ATOM 2142 O O . LYS A 1 272 ? -24.921 12.102 25.027 1.00 91.81 272 LYS A O 1
ATOM 2147 N N . ILE A 1 273 ? -24.793 9.882 25.449 1.00 92.75 273 ILE A N 1
ATOM 2148 C CA . ILE A 1 273 ? -25.097 9.949 26.887 1.00 92.75 273 ILE A CA 1
ATOM 2149 C C . ILE A 1 273 ? -24.124 10.889 27.610 1.00 92.75 273 ILE A C 1
ATOM 2151 O O . ILE A 1 273 ? -24.558 11.755 28.364 1.00 92.75 273 ILE A O 1
ATOM 2155 N N . GLU A 1 274 ? -22.820 10.767 27.355 1.00 91.69 274 GLU A N 1
ATOM 2156 C CA . GLU A 1 274 ? -21.803 11.653 27.936 1.00 91.69 274 GLU A CA 1
ATOM 2157 C C . GLU A 1 274 ? -22.021 13.118 27.539 1.00 91.69 274 GLU A C 1
ATOM 2159 O O . GLU A 1 274 ? -21.921 14.010 28.382 1.00 91.69 274 GLU A O 1
ATOM 2164 N N . SER A 1 275 ? -22.358 13.376 26.272 1.00 91.44 275 SER A N 1
ATOM 2165 C CA . SER A 1 275 ? -22.610 14.733 25.783 1.00 91.44 275 SER A CA 1
ATOM 2166 C C . SER A 1 275 ? -23.862 15.361 26.400 1.00 91.44 275 SER A C 1
ATOM 2168 O O . SER A 1 275 ? -23.853 16.547 26.733 1.00 91.44 275 SER A O 1
ATOM 2170 N N . ASP A 1 276 ? -24.916 14.571 26.599 1.00 92.00 276 ASP A N 1
ATOM 2171 C CA . ASP A 1 276 ? -26.166 15.026 27.204 1.00 92.00 276 ASP A CA 1
ATOM 2172 C C . ASP A 1 276 ? -25.977 15.255 28.712 1.00 92.00 276 ASP A C 1
ATOM 2174 O O . ASP A 1 276 ? -26.410 16.276 29.248 1.00 92.00 276 ASP A O 1
ATOM 2178 N N . ALA A 1 277 ? -25.226 14.377 29.387 1.00 90.75 277 ALA A N 1
ATOM 2179 C CA . ALA A 1 277 ? -24.845 14.546 30.788 1.00 90.75 277 ALA A CA 1
ATOM 2180 C C . ALA A 1 277 ? -23.941 15.770 31.017 1.00 90.75 277 ALA A C 1
ATOM 2182 O O . ALA A 1 277 ? -24.045 16.421 32.056 1.00 90.75 277 ALA A O 1
ATOM 2183 N N . ALA A 1 278 ? -23.058 16.098 30.068 1.00 90.38 278 ALA A N 1
ATOM 2184 C CA . ALA A 1 278 ? -22.225 17.297 30.133 1.00 90.38 278 ALA A CA 1
ATOM 2185 C C . ALA A 1 278 ? -23.059 18.580 29.989 1.00 90.38 278 ALA A C 1
ATOM 2187 O O . ALA A 1 278 ? -22.860 19.515 30.760 1.00 90.38 278 ALA A O 1
ATOM 2188 N N . LYS A 1 279 ? -24.029 18.601 29.064 1.00 89.44 279 LYS A N 1
ATOM 2189 C CA . LYS A 1 279 ? -24.959 19.732 28.884 1.00 89.44 279 LYS A CA 1
ATOM 2190 C C . LYS A 1 279 ? -25.902 19.926 30.069 1.00 89.44 279 LYS A C 1
ATOM 2192 O O . LYS A 1 279 ? -26.274 21.048 30.364 1.00 89.44 279 LYS A O 1
ATOM 2197 N N . ALA A 1 280 ? -26.288 18.852 30.757 1.00 85.94 280 ALA A N 1
ATOM 2198 C CA . ALA A 1 280 ? -27.126 18.947 31.954 1.00 85.94 280 ALA A CA 1
ATOM 2199 C C . ALA A 1 280 ? -26.384 19.527 33.178 1.00 85.94 280 ALA A C 1
ATOM 2201 O O . ALA A 1 280 ? -27.022 19.887 34.164 1.00 85.94 280 ALA A O 1
ATOM 2202 N N . LYS A 1 281 ? -25.045 19.583 33.137 1.00 80.88 281 LYS A N 1
ATOM 2203 C CA . LYS A 1 281 ? -24.190 20.137 34.201 1.00 80.88 281 LYS A CA 1
ATOM 2204 C C . LYS A 1 281 ? -23.722 21.574 33.930 1.00 80.88 281 LYS A C 1
ATOM 2206 O O . LYS A 1 281 ? -23.083 22.148 34.811 1.00 80.88 281 LYS A O 1
ATOM 2211 N N . SER A 1 282 ? -23.984 22.114 32.738 1.00 65.06 282 SER A N 1
ATOM 2212 C CA . SER A 1 282 ? -23.666 23.491 32.326 1.00 65.06 282 SER A CA 1
ATOM 2213 C C . SER A 1 282 ? -24.892 24.383 32.406 1.00 65.06 282 SER A C 1
ATOM 2215 O O . SER A 1 282 ? -24.748 25.525 32.884 1.00 65.06 282 SER A O 1
#

Organism: Chryseobacterium carnipullorum (NCBI:txid1124835)

pLDDT: mean 73.85, std 22.82, range [28.55, 96.5]

Radius of gyration: 31.33 Å; chains: 1; bounding box: 80×71×60 Å